Protein AF-A0A536F5M3-F1 (afdb_monomer)

Foldseek 3Di:
DPDPAAEEEQECLLADLNVVLQVVCVVVVHHYHYHYPVDDDDPVVCVVCPPPPPDDDDDPALLVVLVVCLVVLHEAEDEAAPCLQAQPPDPADELPRRHDHDCPDPCNVPNVSRVVSLVSQVCCCVVVVGNYAYEHEFAEDAFRHDLPPPDQLSQLLVCLLVLHAREDEDPQQFKGFYFYSVLQSLLVVLRSVFRDHGYAYDTAQDIDTSVRSSVLSNVLSVHPHHYHYHHHDDRDHRDYGHDRPCSCVGRVGDGDDDPNNRSNNRSVNVNVVVVVD

Secondary structure (DSSP, 8-state):
-PPPPPEEEEETTTSHHHHHHHHHHHHTT-EEEEE---S---GGGGGGGTT-TT-------HHHHHHHHHHHT--EEEEEEGGGGBS-SSSSB-TT---B--TTSTTHHHHHHHHHHHHHHHHHHHHH---EEEEEEPPEE-TT--TTS--HHHHHHHHHHTTPPEEEETTS--EEE-EEHHHHHHHHHHHHHS---S-EEES-S-EEEHHHHHHHHHHHHT--PPEEEEPPPTT--S---B--HHHHHHH-----S-HHHHHHHHHHHHHHHHHT-

Mean predicted aligned error: 6.78 Å

Solvent-accessible surface area (backbone atoms only — not comparable to full-atom values): 15941 Å² total; per-residue (Å²): 130,82,78,80,67,54,74,47,77,36,72,46,20,83,40,47,70,28,36,55,44,51,54,50,42,45,74,74,58,33,50,75,43,73,42,62,78,95,56,98,75,60,73,78,82,53,56,90,44,66,85,41,94,89,48,80,88,76,73,94,42,64,68,58,53,49,52,50,23,61,78,68,74,39,75,43,74,43,87,42,41,51,53,48,30,44,58,52,93,58,84,56,45,48,78,85,60,80,45,45,67,59,83,83,46,98,59,17,73,60,34,50,51,45,46,51,44,51,52,52,52,53,45,44,27,74,77,68,71,45,56,43,36,35,37,27,39,40,55,66,45,45,60,70,58,64,66,87,72,83,50,67,67,42,48,38,49,50,20,19,73,70,54,34,66,28,79,39,55,44,91,18,75,53,45,42,25,62,19,36,45,69,44,50,44,54,51,54,57,45,54,75,74,47,98,61,57,70,67,34,44,43,47,29,76,58,69,43,30,48,47,59,50,47,52,52,47,22,59,76,62,72,34,84,40,50,83,41,73,42,80,62,68,88,89,67,66,69,64,60,37,51,39,48,66,60,28,35,72,76,57,74,41,76,67,79,67,50,65,66,64,40,46,54,55,22,49,54,47,53,51,56,62,63,69,75,107

Radius of gyration: 20.16 Å; Cα contacts (8 Å, |Δi|>4): 449; chains: 1; bounding box: 56×45×54 Å

Nearest PDB structures (foldseek):
  2b69-assembly1_A  TM=9.014E-01  e=7.489E-37  Homo sapiens
  4gll-assembly1_B  TM=8.672E-01  e=2.725E-37  Homo sapiens
  4lk3-assembly1_B  TM=7.723E-01  e=2.707E-30  Homo sapiens
  4lk3-assembly1_D  TM=7.779E-01  e=5.777E-30  Homo sapiens
  4lk3-assembly1_C  TM=7.809E-01  e=1.490E-29  Homo sapiens

pLDDT: mean 85.65, std 15.24, range [37.28, 98.5]

Structure (mmCIF, N/CA/C/O backbone):
data_AF-A0A536F5M3-F1
#
_entry.id   AF-A0A536F5M3-F1
#
loop_
_atom_site.group_PDB
_atom_site.id
_atom_site.type_symbol
_atom_site.label_atom_id
_atom_site.label_alt_id
_atom_site.label_comp_id
_atom_site.label_asym_id
_atom_site.label_entity_id
_atom_site.label_seq_id
_atom_site.pdbx_PDB_ins_code
_atom_site.Cartn_x
_atom_site.Cartn_y
_a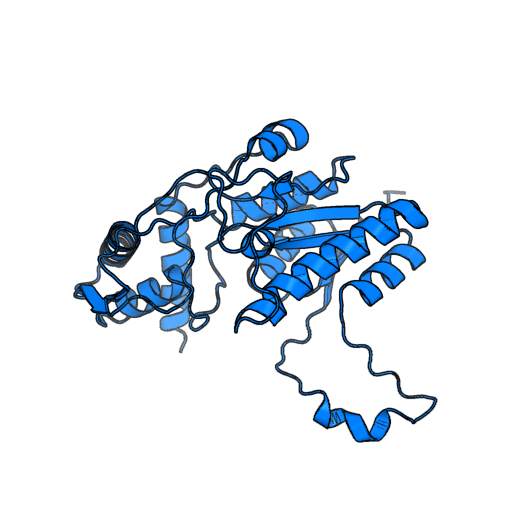tom_site.Cartn_z
_atom_site.occupancy
_atom_site.B_iso_or_equiv
_atom_site.auth_seq_id
_atom_site.auth_comp_id
_atom_site.auth_asym_id
_atom_site.auth_atom_id
_atom_site.pdbx_PDB_model_num
ATOM 1 N N . MET A 1 1 ? 0.783 -24.316 -30.747 1.00 49.03 1 MET A N 1
ATOM 2 C CA . MET A 1 1 ? 0.979 -24.550 -29.298 1.00 49.03 1 MET A CA 1
ATOM 3 C C . MET A 1 1 ? 0.545 -23.277 -28.580 1.00 49.03 1 MET A C 1
ATOM 5 O O . MET A 1 1 ? 0.949 -22.221 -29.058 1.00 49.03 1 MET A O 1
ATOM 9 N N . PRO A 1 2 ? -0.306 -23.318 -27.540 1.00 57.06 2 PRO A N 1
ATOM 10 C CA . PRO A 1 2 ? -0.639 -22.107 -26.792 1.00 57.06 2 PRO A CA 1
ATOM 11 C C . PRO A 1 2 ? 0.634 -21.519 -26.168 1.00 57.06 2 PRO A C 1
ATOM 13 O O . PRO A 1 2 ? 1.537 -22.268 -25.786 1.00 57.06 2 PRO A O 1
ATOM 16 N N . LEU A 1 3 ? 0.721 -20.187 -26.107 1.00 56.53 3 LEU A N 1
ATOM 17 C CA . LEU A 1 3 ? 1.827 -19.508 -25.432 1.00 56.53 3 LEU A CA 1
ATOM 18 C C . LEU A 1 3 ? 1.911 -20.004 -23.978 1.00 56.53 3 LEU A C 1
ATOM 20 O O . LEU A 1 3 ? 0.869 -20.200 -23.346 1.00 56.53 3 LEU A O 1
ATOM 24 N N . PRO A 1 4 ? 3.120 -20.223 -23.435 1.00 64.19 4 PRO A N 1
ATOM 25 C CA . PRO A 1 4 ? 3.258 -20.614 -22.041 1.00 64.19 4 PRO A CA 1
ATOM 26 C C . PRO A 1 4 ? 2.634 -19.540 -21.133 1.00 64.19 4 PRO A C 1
ATOM 28 O O . PRO A 1 4 ? 2.757 -18.347 -21.431 1.00 64.19 4 PRO A O 1
ATOM 31 N N . PRO A 1 5 ? 1.976 -19.935 -20.027 1.00 73.06 5 PRO A N 1
ATOM 32 C CA . PRO A 1 5 ? 1.330 -18.987 -19.128 1.00 73.06 5 PRO A CA 1
ATOM 33 C C . PRO A 1 5 ? 2.356 -17.995 -18.576 1.00 73.06 5 PRO A C 1
ATOM 35 O O . PRO A 1 5 ? 3.495 -18.368 -18.260 1.00 73.06 5 PRO A O 1
ATOM 38 N N . ARG A 1 6 ? 1.947 -16.728 -18.446 1.00 87.94 6 ARG A N 1
ATOM 39 C CA . ARG A 1 6 ? 2.778 -15.679 -17.843 1.00 87.94 6 ARG A CA 1
ATOM 40 C C . ARG A 1 6 ? 3.171 -16.090 -16.425 1.00 87.94 6 ARG A C 1
ATOM 42 O O . ARG A 1 6 ? 2.422 -16.777 -15.730 1.00 87.94 6 ARG A O 1
ATOM 49 N N . ARG A 1 7 ? 4.374 -15.705 -15.998 1.00 89.88 7 ARG A N 1
ATOM 50 C CA . ARG A 1 7 ? 4.939 -16.099 -14.701 1.00 89.88 7 ARG A CA 1
ATOM 51 C C . ARG A 1 7 ? 5.229 -14.862 -13.870 1.00 89.88 7 ARG A C 1
ATOM 53 O O . ARG A 1 7 ? 5.908 -13.962 -14.353 1.00 89.88 7 ARG A O 1
ATOM 60 N N . ALA A 1 8 ? 4.773 -14.857 -12.623 1.00 87.94 8 ALA A N 1
ATOM 61 C CA . ALA A 1 8 ? 5.058 -13.798 -11.662 1.00 87.94 8 ALA A CA 1
ATOM 62 C C . ALA A 1 8 ? 5.781 -14.359 -10.435 1.00 87.94 8 ALA A C 1
ATOM 64 O O . ALA A 1 8 ? 5.484 -15.462 -9.973 1.00 87.94 8 ALA A O 1
ATOM 65 N N . VAL A 1 9 ? 6.714 -13.576 -9.897 1.00 86.44 9 VAL A N 1
ATOM 66 C CA . VAL A 1 9 ? 7.268 -13.772 -8.555 1.00 86.44 9 VAL A CA 1
ATOM 67 C C . VAL A 1 9 ? 6.732 -12.641 -7.689 1.00 86.44 9 VAL A C 1
ATOM 69 O O . VAL A 1 9 ? 6.950 -11.477 -8.017 1.00 86.44 9 VAL A O 1
ATOM 72 N N . VAL A 1 10 ? 6.039 -12.973 -6.603 1.00 77.44 10 VAL A N 1
ATOM 73 C CA . VAL A 1 10 ? 5.507 -11.986 -5.654 1.00 77.44 10 VAL A CA 1
ATOM 74 C C . VAL A 1 10 ? 6.287 -12.108 -4.353 1.00 77.44 10 VAL A C 1
ATOM 76 O O . VAL A 1 10 ? 6.131 -13.083 -3.614 1.00 77.44 10 VAL A O 1
ATOM 79 N N . THR A 1 11 ? 7.152 -11.129 -4.085 1.00 83.25 11 THR A N 1
ATOM 80 C CA . THR A 1 11 ? 7.863 -11.029 -2.807 1.00 83.25 11 THR A CA 1
ATOM 81 C C . THR A 1 11 ? 6.948 -10.415 -1.746 1.00 83.25 11 THR A C 1
ATOM 83 O O . THR A 1 11 ? 6.190 -9.488 -2.032 1.00 83.25 11 THR A O 1
ATOM 86 N N . GLY A 1 12 ? 6.965 -10.952 -0.524 1.00 70.38 12 GLY A N 1
ATOM 87 C CA . GLY A 1 12 ? 5.970 -10.593 0.494 1.00 70.38 12 GLY A CA 1
ATOM 88 C C . GLY A 1 12 ? 4.562 -11.112 0.164 1.00 70.38 12 GLY A C 1
ATOM 89 O O . GLY A 1 12 ? 3.563 -10.535 0.605 1.00 70.38 12 GLY A O 1
ATOM 90 N N . GLY A 1 13 ? 4.467 -12.154 -0.671 1.00 65.56 13 GLY A N 1
ATOM 91 C CA . GLY A 1 13 ? 3.208 -12.675 -1.204 1.00 65.56 13 GLY A CA 1
ATOM 92 C C . GLY A 1 13 ? 2.281 -13.305 -0.159 1.00 65.56 13 GLY A C 1
ATOM 93 O O . GLY A 1 13 ? 1.103 -13.490 -0.450 1.00 65.56 13 GLY A O 1
ATOM 94 N N . ALA A 1 14 ? 2.769 -13.595 1.053 1.00 67.12 14 ALA A N 1
ATOM 95 C CA . ALA A 1 14 ? 1.937 -14.054 2.169 1.00 67.12 14 ALA A CA 1
ATOM 96 C C . ALA A 1 14 ? 1.432 -12.892 3.051 1.00 67.12 14 ALA A C 1
ATOM 98 O O . ALA A 1 14 ? 0.668 -13.103 3.994 1.00 67.12 14 ALA A O 1
ATOM 99 N N . GLY A 1 15 ? 1.850 -11.656 2.760 1.00 68.69 15 GLY A N 1
ATOM 100 C CA . GLY A 1 15 ? 1.361 -10.450 3.418 1.00 68.69 15 GLY A CA 1
ATOM 101 C C . GLY A 1 15 ? -0.039 -10.033 2.960 1.00 68.69 15 GLY A C 1
ATOM 102 O O . GLY A 1 15 ? -0.617 -10.602 2.037 1.00 68.69 15 GLY A O 1
ATOM 103 N N . PHE A 1 16 ? -0.570 -8.976 3.587 1.00 82.25 16 PHE A N 1
ATOM 104 C CA . PHE A 1 16 ? -1.891 -8.419 3.272 1.00 82.25 16 PHE A CA 1
ATOM 105 C C . PHE A 1 16 ? -2.052 -8.158 1.765 1.00 82.25 16 PHE A C 1
ATOM 107 O O . PHE A 1 16 ? -2.773 -8.892 1.103 1.00 82.25 16 PHE A O 1
ATOM 114 N N . LEU A 1 17 ? -1.329 -7.184 1.205 1.00 86.19 17 LEU A N 1
ATOM 115 C CA . LEU A 1 17 ? -1.447 -6.840 -0.219 1.00 86.19 17 LEU A CA 1
ATOM 116 C C . LEU A 1 17 ? -0.952 -7.965 -1.139 1.00 86.19 17 LEU A C 1
ATOM 118 O O . LEU A 1 17 ? -1.568 -8.246 -2.161 1.00 86.19 17 LEU A O 1
ATOM 122 N N . GLY A 1 18 ? 0.146 -8.625 -0.758 1.00 71.00 18 GLY A N 1
ATOM 123 C CA . GLY A 1 18 ? 0.760 -9.687 -1.554 1.00 71.00 18 GLY A CA 1
ATOM 124 C C . GLY A 1 18 ? -0.181 -10.866 -1.801 1.00 71.00 18 GLY A C 1
ATOM 125 O O . GLY A 1 18 ? -0.239 -11.359 -2.922 1.00 71.00 18 GLY A O 1
ATOM 126 N N . SER A 1 19 ? -0.967 -11.268 -0.798 1.00 72.81 19 SER A N 1
A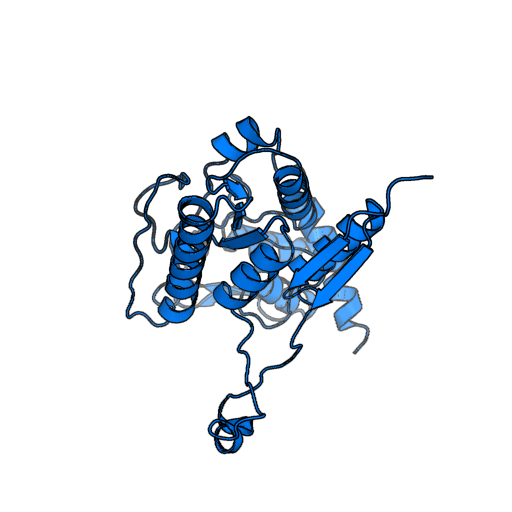TOM 127 C CA . SER A 1 19 ? -1.906 -12.389 -0.935 1.00 72.81 19 SER A CA 1
ATOM 128 C C . SER A 1 19 ? -3.053 -12.079 -1.899 1.00 72.81 19 SER A C 1
ATOM 130 O O . SER A 1 19 ? -3.383 -12.917 -2.734 1.00 72.81 19 SER A O 1
ATOM 132 N N . HIS A 1 20 ? -3.612 -10.864 -1.841 1.00 85.88 20 HIS A N 1
ATOM 133 C CA . HIS A 1 20 ? -4.641 -10.411 -2.785 1.00 85.88 20 HIS A CA 1
ATOM 134 C C . HIS A 1 20 ? -4.089 -10.298 -4.212 1.00 85.88 20 HIS A C 1
ATOM 136 O O . HIS A 1 20 ? -4.751 -10.712 -5.162 1.00 85.88 20 HIS A O 1
ATOM 142 N N . LEU A 1 21 ? -2.847 -9.821 -4.378 1.00 84.25 21 LEU A N 1
ATOM 143 C CA . LEU A 1 21 ? -2.188 -9.801 -5.688 1.00 84.25 21 LEU A CA 1
ATOM 144 C C . LEU A 1 21 ? -1.970 -11.217 -6.240 1.00 84.25 21 LEU A C 1
ATOM 146 O O . LEU A 1 21 ? -2.233 -11.457 -7.415 1.00 84.25 21 LEU A O 1
ATOM 150 N N . CYS A 1 22 ? -1.508 -12.157 -5.410 1.00 67.50 22 CYS A N 1
ATOM 151 C CA . CYS A 1 22 ? -1.335 -13.555 -5.807 1.00 67.50 22 CYS A CA 1
ATOM 152 C C . CYS A 1 22 ? -2.652 -14.165 -6.303 1.00 67.50 22 CYS A C 1
ATOM 154 O O . CYS A 1 22 ? -2.668 -14.771 -7.371 1.00 67.50 22 CYS A O 1
ATOM 156 N N . GLU A 1 23 ? -3.746 -13.983 -5.560 1.00 78.00 23 GLU A N 1
ATOM 157 C CA . GLU A 1 23 ? -5.073 -14.479 -5.946 1.00 78.00 23 GLU A CA 1
ATOM 158 C C . GLU A 1 23 ? -5.546 -13.878 -7.263 1.00 78.00 23 GLU A C 1
ATOM 160 O O . GLU A 1 23 ? -5.981 -14.613 -8.151 1.00 78.00 23 GLU A O 1
ATOM 165 N N . ARG A 1 24 ? -5.394 -12.561 -7.423 1.00 89.50 24 ARG A N 1
ATOM 166 C CA . ARG A 1 24 ? -5.763 -11.884 -8.663 1.00 89.50 24 ARG A CA 1
ATOM 167 C C . ARG A 1 24 ? -4.960 -12.397 -9.861 1.00 89.50 24 ARG A C 1
ATOM 169 O O . ARG A 1 24 ? -5.549 -12.736 -10.879 1.00 89.50 24 ARG A O 1
ATOM 176 N N . LEU A 1 25 ? -3.637 -12.512 -9.742 1.00 80.06 25 LEU A N 1
ATOM 177 C CA . LEU A 1 25 ? -2.791 -13.011 -10.832 1.00 80.06 25 LEU A CA 1
ATOM 178 C C . LEU A 1 25 ? -3.127 -14.465 -11.207 1.00 80.06 25 LEU A C 1
ATOM 180 O O . LEU A 1 25 ? -3.133 -14.808 -12.388 1.00 80.06 25 LEU A O 1
ATOM 184 N N . LEU A 1 26 ? -3.426 -15.317 -10.220 1.00 79.69 26 LEU A N 1
ATOM 185 C CA . LEU A 1 26 ? -3.878 -16.691 -10.465 1.00 79.69 26 LEU A CA 1
ATOM 186 C C . LEU A 1 26 ? -5.227 -16.720 -11.197 1.00 79.69 26 LEU A C 1
ATOM 188 O O . LEU A 1 26 ? -5.378 -17.494 -12.141 1.00 79.69 26 LEU A O 1
ATOM 192 N N . ALA A 1 27 ? -6.179 -15.870 -10.797 1.00 81.38 27 ALA A N 1
ATOM 193 C CA . ALA A 1 27 ? -7.472 -15.732 -11.470 1.00 81.38 27 ALA A CA 1
ATOM 194 C C . ALA A 1 27 ? -7.320 -15.255 -12.926 1.00 81.38 27 ALA A C 1
ATOM 196 O O . ALA A 1 27 ? -8.030 -15.736 -13.807 1.00 81.38 27 ALA A O 1
ATOM 197 N N . ASP A 1 28 ? -6.329 -14.401 -13.190 1.00 86.88 28 ASP A N 1
ATOM 198 C CA . ASP A 1 28 ? -5.965 -13.931 -14.533 1.00 86.88 28 ASP A CA 1
ATOM 199 C C . ASP A 1 28 ? -5.142 -14.975 -15.337 1.00 86.88 28 ASP A C 1
ATOM 201 O O . ASP A 1 28 ? -4.649 -14.687 -16.429 1.00 86.88 28 ASP A O 1
ATOM 205 N N . GLY A 1 29 ? -4.958 -16.197 -14.817 1.00 84.56 29 GLY A N 1
ATOM 206 C CA . GLY A 1 29 ? -4.303 -17.314 -15.511 1.00 84.56 29 GLY A CA 1
ATOM 207 C C . GLY A 1 29 ? -2.770 -17.326 -15.444 1.00 84.56 29 GLY A C 1
ATOM 208 O O . GLY A 1 29 ? -2.121 -18.076 -16.182 1.00 84.56 29 GLY A O 1
ATOM 209 N N . TRP A 1 30 ? -2.160 -16.514 -14.576 1.00 86.38 30 TRP A N 1
ATOM 210 C CA . TRP A 1 30 ? -0.711 -16.512 -14.381 1.00 86.38 30 TRP A CA 1
ATOM 211 C C . TRP A 1 30 ? -0.267 -17.687 -13.513 1.00 86.38 30 TRP A C 1
ATOM 213 O O . TRP A 1 30 ? -0.951 -18.119 -12.588 1.00 86.38 30 TRP A O 1
ATOM 223 N N . ARG A 1 31 ? 0.966 -18.146 -13.727 1.00 84.50 31 ARG A N 1
ATOM 224 C CA . ARG A 1 31 ? 1.672 -18.979 -12.752 1.00 84.50 31 ARG A CA 1
ATOM 225 C C . ARG A 1 31 ? 2.394 -18.083 -11.748 1.00 84.50 31 ARG A C 1
ATOM 227 O O . ARG A 1 31 ? 3.343 -17.387 -12.112 1.00 84.50 31 ARG A O 1
ATOM 234 N N . VAL A 1 32 ? 2.003 -18.153 -10.480 1.00 70.38 32 VAL A N 1
ATOM 235 C CA . VAL A 1 32 ? 2.569 -17.321 -9.408 1.00 70.38 32 VAL A CA 1
ATOM 236 C C . VAL A 1 32 ? 3.528 -18.126 -8.529 1.00 70.38 32 VAL A C 1
ATOM 238 O O . VAL A 1 32 ? 3.228 -19.247 -8.124 1.00 70.38 32 VAL A O 1
ATOM 241 N N . VAL A 1 33 ? 4.692 -17.549 -8.229 1.00 75.38 33 VAL A N 1
ATOM 242 C CA . VAL A 1 33 ? 5.625 -18.022 -7.198 1.00 75.38 33 VAL A CA 1
ATOM 243 C C . VAL A 1 33 ? 5.625 -17.001 -6.062 1.00 75.38 33 VAL A C 1
ATOM 245 O O . VAL A 1 33 ? 6.087 -15.874 -6.235 1.00 75.38 33 VAL A O 1
ATOM 248 N N . CYS A 1 34 ? 5.100 -17.389 -4.902 1.00 69.50 34 CYS A N 1
ATOM 249 C CA . CYS A 1 34 ? 5.156 -16.580 -3.686 1.00 69.50 34 CYS A CA 1
ATOM 250 C C . CYS A 1 34 ? 6.523 -16.759 -3.010 1.00 69.50 34 CYS A C 1
ATOM 252 O O . CYS A 1 34 ? 6.950 -17.890 -2.775 1.00 69.50 34 CYS A O 1
ATOM 254 N N . VAL A 1 35 ? 7.201 -15.653 -2.699 1.00 71.06 35 VAL A N 1
ATOM 255 C CA . VAL A 1 35 ? 8.436 -15.637 -1.903 1.00 71.06 35 VAL A CA 1
ATOM 256 C C . VAL A 1 35 ? 8.182 -14.790 -0.666 1.00 71.06 35 VAL A C 1
ATOM 258 O O . VAL A 1 35 ? 7.950 -13.588 -0.766 1.00 71.06 35 VAL A O 1
ATOM 261 N N . ASP A 1 36 ? 8.226 -15.399 0.510 1.00 62.97 36 ASP A N 1
ATOM 262 C CA . ASP A 1 36 ? 8.009 -14.709 1.776 1.00 62.97 36 ASP A CA 1
ATOM 263 C C . ASP A 1 36 ? 8.919 -15.325 2.836 1.00 62.97 36 ASP A C 1
ATOM 265 O O . ASP A 1 36 ? 9.129 -16.538 2.848 1.00 62.97 36 ASP A O 1
ATOM 269 N N . ASN A 1 37 ? 9.498 -14.490 3.694 1.00 64.81 37 ASN A N 1
ATOM 270 C CA . ASN A 1 37 ? 10.351 -14.974 4.772 1.00 64.81 37 ASN A CA 1
ATOM 271 C C . ASN A 1 37 ? 9.544 -15.375 6.012 1.00 64.81 37 ASN A C 1
ATOM 273 O O . ASN A 1 37 ? 10.129 -15.979 6.902 1.00 64.81 37 ASN A O 1
ATOM 277 N N . LEU A 1 38 ? 8.245 -15.044 6.078 1.00 52.59 38 LEU A N 1
ATOM 278 C CA . LEU A 1 38 ? 7.267 -15.383 7.125 1.00 52.59 38 LEU A CA 1
ATOM 279 C C . LEU A 1 38 ? 7.661 -14.997 8.572 1.00 52.59 38 LEU A C 1
ATOM 281 O O . LEU A 1 38 ? 6.914 -15.276 9.509 1.00 52.59 38 LEU A O 1
ATOM 285 N N . VAL A 1 39 ? 8.830 -14.377 8.770 1.00 54.28 39 VAL A N 1
ATOM 286 C CA . VAL A 1 39 ? 9.619 -14.399 10.015 1.00 54.28 39 VAL A CA 1
ATOM 287 C C . VAL A 1 39 ? 10.577 -13.190 9.966 1.00 54.28 39 VAL A C 1
ATOM 289 O O . VAL A 1 39 ? 11.400 -13.080 9.066 1.00 54.28 39 VAL A O 1
ATOM 292 N N . THR A 1 40 ? 10.492 -12.134 10.776 1.00 47.00 40 THR A N 1
ATOM 293 C CA . THR A 1 40 ? 11.096 -12.017 12.126 1.00 47.00 40 THR A CA 1
ATOM 294 C C . THR A 1 40 ? 12.480 -12.671 12.345 1.00 47.00 40 THR A C 1
ATOM 296 O O . THR A 1 40 ? 12.849 -12.967 13.478 1.00 47.00 40 THR A O 1
ATOM 299 N N . GLY A 1 41 ? 13.286 -12.890 11.297 1.00 41.22 41 GLY A N 1
ATOM 300 C CA . GLY A 1 41 ? 14.653 -13.420 11.417 1.00 41.22 41 GLY A CA 1
ATOM 301 C C . GLY A 1 41 ? 15.684 -12.349 11.804 1.00 41.22 41 GLY A C 1
ATOM 302 O O . GLY A 1 41 ? 15.609 -11.216 11.336 1.00 41.22 41 GLY A O 1
ATOM 303 N N . ALA A 1 42 ? 16.675 -12.701 12.633 1.00 45.22 42 ALA A N 1
ATOM 304 C CA . ALA A 1 42 ? 17.738 -11.790 13.070 1.00 45.22 42 ALA A CA 1
ATOM 305 C C . ALA A 1 42 ? 19.097 -12.168 12.457 1.00 45.22 42 ALA A C 1
ATOM 307 O O . ALA A 1 42 ? 19.545 -13.307 12.594 1.00 45.22 42 ALA A O 1
ATOM 308 N N . ALA A 1 43 ? 19.793 -11.196 11.852 1.00 44.72 43 ALA A N 1
ATOM 309 C CA . ALA A 1 43 ? 21.096 -11.389 11.197 1.00 44.72 43 ALA A CA 1
ATOM 310 C C . ALA A 1 43 ? 22.165 -12.034 12.107 1.00 44.72 43 ALA A C 1
ATOM 312 O O . ALA A 1 43 ? 23.035 -12.756 11.624 1.00 44.72 43 ALA A O 1
ATOM 313 N N . LYS A 1 44 ? 22.057 -11.848 13.432 1.00 45.78 44 LYS A N 1
ATOM 314 C CA . LYS A 1 44 ? 22.937 -12.470 14.437 1.00 45.78 44 LYS A CA 1
ATOM 315 C C . LYS A 1 44 ? 22.971 -14.002 14.362 1.00 45.78 44 LYS A C 1
ATOM 317 O O . LYS A 1 44 ? 24.000 -14.596 14.660 1.00 45.78 44 LYS A O 1
ATOM 322 N N . ASN A 1 45 ? 21.883 -14.633 13.916 1.00 41.28 45 ASN A N 1
ATOM 323 C CA . ASN A 1 45 ? 21.760 -16.092 13.883 1.00 41.28 45 ASN A CA 1
ATOM 324 C C . ASN A 1 45 ? 22.669 -16.741 12.826 1.00 41.28 45 ASN A C 1
ATOM 326 O O . ASN A 1 45 ? 22.964 -17.926 12.927 1.00 41.28 45 ASN A O 1
ATOM 330 N N . VAL A 1 46 ? 23.137 -15.972 11.837 1.00 43.41 46 VAL A N 1
ATOM 331 C CA . VAL A 1 46 ? 24.002 -16.458 10.748 1.00 43.41 46 VAL A CA 1
ATOM 332 C C . VAL A 1 46 ? 25.315 -15.679 10.621 1.00 43.41 46 VAL A C 1
ATOM 334 O O . VAL A 1 46 ? 26.089 -15.909 9.697 1.00 43.41 46 VAL A O 1
ATOM 337 N N . ALA A 1 47 ? 25.599 -14.767 11.557 1.00 54.00 47 ALA A N 1
ATOM 338 C CA . ALA A 1 47 ? 26.789 -13.914 11.518 1.00 54.00 47 ALA A CA 1
ATOM 339 C C . ALA A 1 47 ? 28.105 -14.718 11.525 1.00 54.00 47 ALA A C 1
ATOM 341 O O . ALA A 1 47 ? 29.061 -14.329 10.863 1.00 54.00 47 ALA A O 1
ATOM 342 N N . HIS A 1 48 ? 28.126 -15.867 12.207 1.00 61.84 48 HIS A N 1
ATOM 343 C CA . HIS A 1 48 ? 29.278 -16.772 12.299 1.00 61.84 48 HIS A CA 1
ATOM 344 C C . HIS A 1 48 ? 29.621 -17.492 10.982 1.00 61.84 48 HIS A C 1
ATOM 346 O O . HIS A 1 48 ? 30.685 -18.091 10.877 1.00 61.84 48 HIS A O 1
ATOM 352 N N . LEU A 1 49 ? 28.734 -17.442 9.983 1.00 43.69 49 LEU A N 1
ATOM 353 C CA . LEU A 1 49 ? 28.922 -18.100 8.689 1.00 43.69 49 LEU A CA 1
ATOM 354 C C . LEU A 1 49 ? 29.384 -17.127 7.594 1.00 43.69 49 LEU A C 1
ATOM 356 O O . LEU A 1 49 ? 29.722 -17.572 6.502 1.00 43.69 49 LEU A O 1
ATOM 360 N N . ARG A 1 50 ? 29.425 -15.812 7.873 1.00 48.97 50 ARG A N 1
ATOM 361 C CA . ARG A 1 50 ? 29.640 -14.740 6.879 1.00 48.97 50 ARG A CA 1
ATOM 362 C C . ARG A 1 50 ? 30.906 -14.909 6.035 1.00 48.97 50 ARG A C 1
ATOM 364 O O . ARG A 1 50 ? 30.891 -14.554 4.864 1.00 48.97 50 ARG A O 1
ATOM 371 N N . ASP A 1 51 ? 31.972 -15.447 6.619 1.00 60.50 51 ASP A N 1
ATOM 372 C CA . ASP A 1 51 ? 33.277 -15.551 5.958 1.00 60.50 51 ASP A CA 1
ATOM 373 C C . ASP A 1 51 ? 33.501 -16.935 5.302 1.00 60.50 51 ASP A C 1
ATOM 375 O O . ASP A 1 51 ? 34.559 -17.210 4.728 1.00 60.50 51 ASP A O 1
ATOM 379 N N . HIS A 1 52 ? 32.504 -17.828 5.356 1.00 52.75 52 HIS A N 1
ATOM 380 C CA . HIS A 1 52 ? 32.573 -19.149 4.739 1.00 52.75 52 HIS A CA 1
ATOM 381 C C . HIS A 1 52 ? 32.303 -19.049 3.229 1.00 52.75 52 HIS A C 1
ATOM 383 O O . HIS A 1 52 ? 31.224 -18.653 2.805 1.00 52.75 52 HIS A O 1
ATOM 389 N N . LYS A 1 53 ? 33.262 -19.468 2.391 1.00 52.56 53 LYS A N 1
ATOM 390 C CA . LYS A 1 53 ? 33.238 -19.264 0.922 1.00 52.56 53 LYS A CA 1
ATOM 391 C C . LYS A 1 53 ? 32.032 -19.872 0.188 1.00 52.56 53 LYS A C 1
ATOM 393 O O . LYS A 1 53 ? 31.729 -19.452 -0.922 1.00 52.56 53 LYS A O 1
ATOM 398 N N . SER A 1 54 ? 31.364 -20.852 0.798 1.00 43.84 54 SER A N 1
ATOM 399 C CA . SER A 1 54 ? 30.147 -21.495 0.270 1.00 43.84 54 SER A CA 1
ATOM 400 C C . SER A 1 54 ? 28.857 -21.036 0.959 1.00 43.84 54 SER A C 1
ATOM 402 O O . SER A 1 54 ? 27.807 -21.641 0.756 1.00 43.84 54 SER A O 1
ATOM 404 N N . PHE A 1 55 ? 28.936 -20.028 1.826 1.00 37.28 55 PHE A N 1
ATOM 405 C CA . PHE A 1 55 ? 27.795 -19.465 2.531 1.00 37.28 55 PHE A CA 1
ATOM 406 C C . PHE A 1 55 ? 27.515 -18.058 2.001 1.00 37.28 55 PHE A C 1
ATOM 408 O O . PHE A 1 55 ? 28.343 -17.162 2.123 1.00 37.28 55 PHE A O 1
ATOM 415 N N . GLU A 1 56 ? 26.325 -17.855 1.441 1.00 42.50 56 GLU A N 1
ATOM 416 C CA . GLU A 1 56 ? 25.852 -16.539 1.021 1.00 42.50 56 GLU A CA 1
ATOM 417 C C . GLU A 1 56 ? 24.548 -16.229 1.761 1.00 42.50 56 GLU A C 1
ATOM 419 O O . GLU A 1 56 ? 23.512 -16.858 1.541 1.00 42.50 56 GLU A O 1
ATOM 424 N N . SER A 1 57 ? 24.597 -15.261 2.676 1.00 37.59 57 SER A N 1
ATOM 425 C CA . SER A 1 57 ? 23.398 -14.728 3.323 1.00 37.59 57 SER A CA 1
ATOM 426 C C . SER A 1 57 ? 22.856 -13.586 2.475 1.00 37.59 57 SER A C 1
ATOM 428 O O . SER A 1 57 ? 23.257 -12.429 2.614 1.00 37.59 57 SER A O 1
ATOM 430 N N . ILE A 1 58 ? 21.956 -13.920 1.555 1.00 43.47 58 ILE A N 1
ATOM 431 C CA . ILE A 1 58 ? 21.284 -12.935 0.712 1.00 43.47 58 ILE A CA 1
ATOM 432 C C . ILE A 1 58 ? 20.141 -12.328 1.522 1.00 43.47 58 ILE A C 1
ATOM 434 O O . ILE A 1 58 ? 19.081 -12.929 1.692 1.00 43.47 58 ILE A O 1
ATOM 438 N N . GLN A 1 59 ? 20.323 -11.100 2.002 1.00 43.69 59 GLN A N 1
ATOM 439 C CA . GLN A 1 59 ? 19.189 -10.314 2.478 1.00 43.69 59 GLN A CA 1
ATOM 440 C C . GLN A 1 59 ? 18.304 -9.978 1.269 1.00 43.69 59 GLN A C 1
ATOM 442 O O . GLN A 1 59 ? 18.753 -9.350 0.310 1.00 43.69 59 GLN A O 1
ATOM 447 N N . HIS A 1 60 ? 17.053 -10.443 1.267 1.00 56.22 60 HIS A N 1
ATOM 448 C CA . HIS A 1 60 ? 16.087 -10.187 0.196 1.00 56.22 60 HIS A CA 1
ATOM 449 C C . HIS A 1 60 ? 15.705 -8.696 0.153 1.00 56.22 60 HIS A C 1
ATOM 451 O O . HIS A 1 60 ? 14.698 -8.280 0.716 1.00 56.22 60 HIS A O 1
ATOM 457 N N . GLY A 1 61 ? 16.538 -7.879 -0.490 1.00 75.31 61 GLY A N 1
ATOM 458 C CA . GLY A 1 61 ? 16.306 -6.456 -0.719 1.00 75.31 61 GLY A CA 1
ATOM 459 C C . GLY A 1 61 ? 16.038 -6.138 -2.189 1.00 75.31 61 GLY A C 1
ATOM 460 O O . GLY A 1 61 ? 16.270 -6.960 -3.080 1.00 75.31 61 GLY A O 1
ATOM 461 N N . THR A 1 62 ? 15.592 -4.910 -2.453 1.00 79.94 62 THR A N 1
ATOM 462 C CA . THR A 1 62 ? 15.285 -4.400 -3.800 1.00 79.94 62 THR A CA 1
ATOM 463 C C . THR A 1 62 ? 16.432 -4.628 -4.790 1.00 79.94 62 THR A C 1
ATOM 465 O O . THR A 1 62 ? 16.187 -5.054 -5.912 1.00 79.94 62 THR A O 1
ATOM 468 N N . HIS A 1 63 ? 17.689 -4.423 -4.373 1.00 79.25 63 HIS A N 1
ATOM 469 C CA . HIS A 1 63 ? 18.861 -4.594 -5.240 1.00 79.25 63 HIS A CA 1
ATOM 470 C C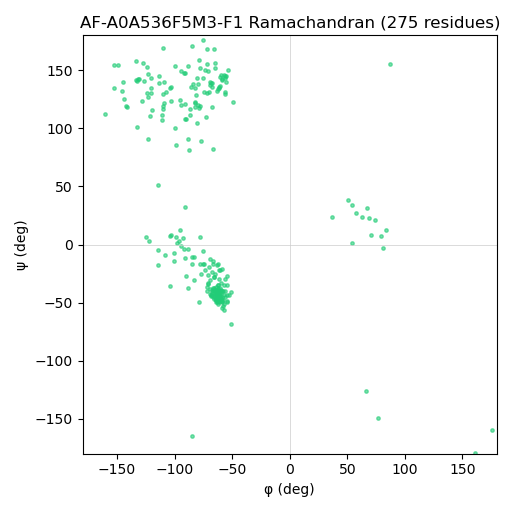 . HIS A 1 63 ? 19.003 -6.025 -5.787 1.00 79.25 63 HIS A C 1
ATOM 472 O O . HIS A 1 63 ? 19.216 -6.215 -6.982 1.00 79.25 63 HIS A O 1
ATOM 478 N N . ASN A 1 64 ? 18.806 -7.037 -4.939 1.00 84.00 64 ASN A N 1
ATOM 479 C CA . ASN A 1 64 ? 18.930 -8.440 -5.339 1.00 84.00 64 ASN A CA 1
ATOM 480 C C . ASN A 1 64 ? 17.801 -8.853 -6.288 1.00 84.00 64 ASN A C 1
ATOM 482 O O . ASN A 1 64 ? 18.027 -9.577 -7.257 1.00 84.00 64 ASN A O 1
ATOM 486 N N . MET A 1 65 ? 16.586 -8.352 -6.050 1.00 89.94 65 MET A N 1
ATOM 487 C CA . MET A 1 65 ? 15.451 -8.618 -6.936 1.00 89.94 65 MET A CA 1
ATOM 488 C C . MET A 1 65 ? 15.584 -7.899 -8.281 1.00 89.94 65 MET A C 1
ATOM 490 O O . MET A 1 65 ? 15.223 -8.476 -9.304 1.00 89.94 65 MET A O 1
ATOM 494 N N . LEU A 1 66 ? 16.174 -6.700 -8.309 1.00 87.50 66 LEU A N 1
ATOM 495 C CA . LEU A 1 66 ? 16.547 -6.019 -9.552 1.00 87.50 66 LEU A CA 1
ATOM 496 C C . LEU A 1 66 ? 17.597 -6.821 -10.334 1.00 87.50 66 LEU A C 1
ATOM 498 O O . LEU A 1 66 ? 17.433 -7.024 -11.537 1.00 87.50 66 LEU A O 1
ATOM 502 N N . GLY A 1 67 ? 18.624 -7.353 -9.661 1.00 86.44 67 GLY A N 1
ATOM 503 C CA . GLY A 1 67 ? 19.620 -8.238 -10.276 1.00 86.44 67 GLY A CA 1
ATOM 504 C C . GLY A 1 67 ? 19.001 -9.504 -10.880 1.00 86.44 67 GLY A C 1
ATOM 505 O O . GLY A 1 67 ? 19.285 -9.854 -12.029 1.00 86.44 67 GLY A O 1
ATOM 506 N N . LEU A 1 68 ? 18.088 -10.152 -10.149 1.00 89.44 68 LEU A N 1
ATOM 507 C CA . LEU A 1 68 ? 17.348 -11.315 -10.642 1.00 89.44 68 LEU A CA 1
ATOM 508 C C . LEU A 1 68 ? 16.453 -10.960 -11.836 1.00 89.44 68 LEU A C 1
ATOM 510 O O . LEU A 1 68 ? 16.480 -11.660 -12.852 1.00 89.44 68 LEU A O 1
ATOM 514 N N . ALA A 1 69 ? 15.681 -9.876 -11.737 1.00 92.69 69 ALA A N 1
ATOM 515 C CA . ALA A 1 69 ? 14.809 -9.419 -12.811 1.00 92.69 69 ALA A CA 1
ATOM 516 C C . ALA A 1 69 ? 15.617 -9.097 -14.074 1.00 92.69 69 ALA A C 1
ATOM 518 O O . ALA A 1 69 ? 15.244 -9.540 -15.160 1.00 92.69 69 ALA A O 1
ATOM 519 N N . ARG A 1 70 ? 16.783 -8.453 -13.937 1.00 90.50 70 ARG A N 1
ATOM 520 C CA . ARG A 1 70 ? 17.724 -8.226 -15.043 1.00 90.50 70 ARG A CA 1
ATOM 521 C C . ARG A 1 70 ? 18.169 -9.539 -15.682 1.00 90.50 70 ARG A C 1
ATOM 523 O O . ARG A 1 70 ? 18.044 -9.705 -16.893 1.00 90.50 70 ARG A O 1
ATOM 530 N N . ALA A 1 71 ? 18.657 -10.483 -14.876 1.00 91.38 71 ALA A N 1
ATOM 531 C CA . ALA A 1 71 ? 19.156 -11.773 -15.357 1.00 91.38 71 ALA A CA 1
ATOM 532 C C . ALA A 1 71 ? 18.074 -12.596 -16.076 1.00 91.38 71 ALA A C 1
ATOM 534 O O . ALA A 1 71 ? 18.377 -13.379 -16.977 1.00 91.38 71 ALA A O 1
ATOM 535 N N . LYS A 1 72 ? 16.806 -12.418 -15.691 1.00 93.81 72 LYS A N 1
ATOM 536 C CA . LYS A 1 72 ? 15.651 -13.095 -16.295 1.00 93.81 72 LYS A CA 1
ATOM 537 C C . LYS A 1 72 ? 14.916 -12.260 -17.341 1.00 93.81 72 LYS A C 1
ATOM 539 O O . LYS A 1 72 ? 13.939 -12.758 -17.891 1.00 93.81 72 LYS A O 1
ATOM 544 N N . LYS A 1 73 ? 15.378 -11.036 -17.631 1.00 94.62 73 LYS A N 1
ATOM 545 C CA . LYS A 1 73 ? 14.692 -10.064 -18.502 1.00 94.62 73 LYS A CA 1
ATOM 546 C C . LYS A 1 73 ? 13.217 -9.874 -18.110 1.00 94.62 73 LYS A C 1
ATOM 548 O O . LYS A 1 73 ? 12.342 -9.792 -18.965 1.00 94.62 73 LYS A O 1
ATOM 553 N N . ALA A 1 74 ? 12.946 -9.872 -16.809 1.00 94.62 74 ALA A N 1
ATOM 554 C CA . ALA A 1 74 ? 11.609 -9.724 -16.257 1.00 94.62 74 ALA A CA 1
ATOM 555 C C . ALA A 1 74 ? 11.291 -8.249 -15.986 1.00 94.62 74 ALA A C 1
ATOM 557 O O . ALA A 1 74 ? 12.173 -7.479 -15.598 1.00 94.62 74 ALA A O 1
ATOM 558 N N . LEU A 1 75 ? 10.015 -7.886 -16.129 1.00 96.06 75 LEU A N 1
ATOM 559 C CA . LEU A 1 75 ? 9.495 -6.626 -15.607 1.00 96.06 75 LEU A CA 1
ATOM 560 C C . LEU A 1 75 ? 9.621 -6.630 -14.080 1.00 96.06 75 LEU A C 1
ATOM 562 O O . LEU A 1 75 ? 9.235 -7.599 -13.424 1.00 96.06 75 LEU A O 1
ATOM 566 N N . PHE A 1 76 ? 10.147 -5.543 -13.516 1.00 96.31 76 PHE A N 1
ATOM 567 C CA . PHE A 1 76 ? 10.243 -5.363 -12.068 1.00 96.31 76 PHE A CA 1
ATOM 568 C C . PHE A 1 76 ? 9.285 -4.271 -11.586 1.00 96.31 76 PHE A C 1
ATOM 570 O O . PHE A 1 76 ? 9.445 -3.107 -11.948 1.00 96.31 76 PHE A O 1
ATOM 577 N N . LEU A 1 77 ? 8.304 -4.633 -10.756 1.00 97.44 77 LEU A N 1
ATOM 578 C CA . LEU A 1 77 ? 7.405 -3.679 -10.106 1.00 97.44 77 LEU A CA 1
ATOM 579 C C . LEU A 1 77 ? 7.808 -3.488 -8.642 1.00 97.44 77 LEU A C 1
ATOM 581 O O . LEU A 1 77 ? 7.835 -4.443 -7.866 1.00 97.44 77 LEU A O 1
ATOM 585 N N . LEU A 1 78 ? 8.076 -2.242 -8.257 1.00 96.69 78 LEU A N 1
ATOM 586 C CA . LEU A 1 78 ? 8.321 -1.848 -6.876 1.00 96.69 78 LEU A CA 1
ATOM 587 C C . LEU A 1 78 ? 7.029 -1.354 -6.215 1.00 96.69 78 LEU A C 1
ATOM 589 O O . LEU A 1 78 ? 6.466 -0.331 -6.608 1.00 96.69 78 LEU A O 1
ATOM 593 N N . ALA A 1 79 ? 6.629 -2.032 -5.139 1.00 95.69 79 ALA A N 1
ATOM 594 C CA . ALA A 1 79 ? 5.649 -1.530 -4.183 1.00 95.69 79 ALA A CA 1
ATOM 595 C C . ALA A 1 79 ? 6.301 -0.495 -3.243 1.00 95.69 79 ALA A C 1
ATOM 597 O O . ALA A 1 79 ? 6.853 -0.841 -2.187 1.00 95.69 79 ALA A O 1
ATOM 598 N N . SER A 1 80 ? 6.276 0.773 -3.655 1.00 96.62 80 SER A N 1
ATOM 599 C CA . SER A 1 80 ? 6.639 1.926 -2.826 1.00 96.62 80 SER A CA 1
ATOM 600 C C . SER A 1 80 ? 5.438 2.381 -1.979 1.00 96.62 80 SER A C 1
ATOM 602 O O . SER A 1 80 ? 4.479 1.634 -1.781 1.00 96.62 80 SER A O 1
ATOM 604 N N . THR A 1 81 ? 5.493 3.578 -1.405 1.00 95.69 81 THR A N 1
ATOM 605 C CA . THR A 1 81 ? 4.572 4.037 -0.357 1.00 95.69 81 THR A CA 1
ATOM 606 C C . THR A 1 81 ? 4.424 5.554 -0.379 1.00 95.69 81 THR A C 1
ATOM 608 O O . THR A 1 81 ? 5.350 6.250 -0.783 1.00 95.69 81 THR A O 1
ATOM 611 N N . SER A 1 82 ? 3.301 6.086 0.103 1.00 94.88 82 SER A N 1
ATOM 612 C CA . SER A 1 82 ? 3.138 7.525 0.345 1.00 94.88 82 SER A CA 1
ATOM 613 C C . SER A 1 82 ? 4.112 8.080 1.393 1.00 94.88 82 SER A C 1
ATOM 615 O O . SER A 1 82 ? 4.316 9.287 1.448 1.00 94.88 82 SER A O 1
ATOM 617 N N . GLU A 1 83 ? 4.736 7.227 2.213 1.00 91.69 83 GLU A N 1
ATOM 618 C CA . GLU A 1 83 ? 5.756 7.645 3.190 1.00 91.69 83 GLU A CA 1
ATOM 619 C C . GLU A 1 83 ? 6.987 8.291 2.540 1.00 91.69 83 GLU A C 1
ATOM 621 O O . GLU A 1 83 ? 7.661 9.094 3.174 1.00 91.69 83 GLU A O 1
ATOM 626 N N . VAL A 1 84 ? 7.249 8.039 1.250 1.00 95.12 84 VAL A N 1
ATOM 627 C CA . VAL A 1 84 ? 8.344 8.719 0.530 1.00 95.12 84 VAL A CA 1
ATOM 628 C C . VAL A 1 84 ? 8.140 10.235 0.430 1.00 95.12 84 VAL A C 1
ATOM 630 O O . VAL A 1 84 ? 9.105 10.957 0.172 1.00 95.12 84 VAL A O 1
ATOM 633 N N . TYR A 1 85 ? 6.904 10.705 0.644 1.00 95.50 85 TYR A N 1
ATOM 634 C CA . TYR A 1 85 ? 6.553 12.120 0.734 1.00 95.50 85 TYR A CA 1
ATOM 635 C C . TYR A 1 85 ? 6.761 12.714 2.140 1.00 95.50 85 TYR A C 1
ATOM 637 O O . TYR A 1 85 ? 6.817 13.937 2.259 1.00 95.50 85 TYR A O 1
ATOM 645 N N . GLY A 1 86 ? 6.898 11.882 3.180 1.00 91.12 86 GLY A N 1
ATOM 646 C CA . GLY A 1 86 ? 7.146 12.294 4.565 1.00 91.12 86 GLY A CA 1
ATOM 647 C C . GLY A 1 86 ? 5.997 13.064 5.215 1.00 91.12 86 GLY A C 1
ATOM 648 O O . GLY A 1 86 ? 4.863 12.565 5.252 1.00 91.12 86 GLY A O 1
ATOM 649 N N . ASP A 1 87 ? 6.320 14.253 5.736 1.00 89.56 87 ASP A N 1
ATOM 650 C CA . ASP A 1 87 ? 5.379 15.270 6.223 1.00 89.56 87 ASP A CA 1
ATOM 651 C C . ASP A 1 87 ? 5.183 16.350 5.141 1.00 89.56 87 ASP A C 1
ATOM 653 O O . ASP A 1 87 ? 5.932 17.334 5.084 1.00 89.56 87 ASP A O 1
ATOM 657 N N . PRO A 1 88 ? 4.259 16.127 4.188 1.00 89.69 88 PRO A N 1
ATOM 658 C CA . PRO A 1 88 ? 4.197 16.900 2.960 1.00 89.69 88 PRO A CA 1
ATOM 659 C C . PRO A 1 88 ? 3.778 18.351 3.206 1.00 89.69 88 PRO A C 1
ATOM 661 O O . PRO A 1 88 ? 2.822 18.639 3.917 1.00 89.69 88 PRO A O 1
ATOM 664 N N . GLN A 1 89 ? 4.435 19.267 2.498 1.00 91.56 89 GLN A N 1
ATOM 665 C CA . GLN A 1 89 ? 4.102 20.699 2.488 1.00 91.56 89 GLN A CA 1
ATOM 666 C C . GLN A 1 89 ? 3.143 21.082 1.345 1.00 91.56 89 GLN A C 1
ATOM 668 O O . GLN A 1 89 ? 2.867 22.257 1.119 1.00 91.56 89 GLN A O 1
ATOM 673 N N . VAL A 1 90 ? 2.654 20.087 0.596 1.00 93.06 90 VAL A N 1
ATOM 674 C CA . VAL A 1 90 ? 1.741 20.245 -0.544 1.00 93.06 90 VAL A CA 1
ATOM 675 C C . VAL A 1 90 ? 0.566 19.278 -0.406 1.00 93.06 90 VAL A C 1
ATOM 677 O O . VAL A 1 90 ? 0.746 18.141 0.037 1.00 93.06 90 VAL A O 1
ATOM 680 N N . ASN A 1 91 ? -0.637 19.710 -0.791 1.00 90.69 91 ASN A N 1
ATOM 681 C CA . ASN A 1 91 ? -1.842 18.883 -0.753 1.00 90.69 91 ASN A CA 1
ATOM 682 C C . ASN A 1 91 ? -2.770 19.197 -1.948 1.00 90.69 91 ASN A C 1
ATOM 684 O O . ASN A 1 91 ? -3.142 20.361 -2.107 1.00 90.69 91 ASN A O 1
ATOM 688 N N . PRO A 1 92 ? -3.181 18.207 -2.770 1.00 94.38 92 PRO A N 1
ATOM 689 C CA . PRO A 1 92 ? -2.776 16.793 -2.737 1.00 94.38 92 PRO A CA 1
ATOM 690 C C . PRO A 1 92 ? -1.287 16.594 -3.074 1.00 94.38 92 PRO A C 1
ATOM 692 O O . PRO A 1 92 ? -0.619 17.526 -3.516 1.00 94.38 92 PRO A O 1
ATOM 695 N N . GLN A 1 93 ? -0.752 15.390 -2.847 1.00 96.00 93 GLN A N 1
ATOM 696 C CA . GLN A 1 93 ? 0.643 15.055 -3.159 1.00 96.00 93 GLN A CA 1
ATOM 697 C C . GLN A 1 93 ? 0.766 14.491 -4.590 1.00 96.00 93 GLN A C 1
ATOM 699 O O . GLN A 1 93 ? 0.362 13.343 -4.815 1.00 96.00 93 GLN A O 1
ATOM 704 N N . PRO A 1 94 ? 1.331 15.242 -5.560 1.00 97.44 94 PRO A N 1
ATOM 705 C CA . PRO A 1 94 ? 1.629 14.728 -6.896 1.00 97.44 94 PRO A CA 1
ATOM 706 C C . PRO A 1 94 ? 2.914 13.894 -6.903 1.00 97.44 94 PRO A C 1
ATOM 708 O O . PRO A 1 94 ? 3.792 14.082 -6.061 1.00 97.44 94 PRO A O 1
ATOM 711 N N . GLU A 1 95 ? 3.093 13.015 -7.895 1.00 98.25 95 GLU A N 1
ATOM 712 C CA . GLU A 1 95 ? 4.305 12.180 -7.963 1.00 98.25 95 GLU A CA 1
ATOM 713 C C . GLU A 1 95 ? 5.593 12.969 -8.223 1.00 98.25 95 GLU A C 1
ATOM 715 O O . GLU A 1 95 ? 6.689 12.459 -7.981 1.00 98.25 95 GLU A O 1
ATOM 720 N N . THR A 1 96 ? 5.470 14.212 -8.693 1.00 97.56 96 THR A N 1
ATOM 721 C CA . THR A 1 96 ? 6.589 15.144 -8.880 1.00 97.56 96 THR A CA 1
ATOM 722 C C . THR A 1 96 ? 7.111 15.725 -7.567 1.00 97.56 96 THR A C 1
ATOM 724 O O . THR A 1 96 ? 8.226 16.242 -7.551 1.00 97.56 96 THR A O 1
ATOM 727 N N . TYR A 1 97 ? 6.350 15.642 -6.470 1.00 97.75 97 TYR A N 1
ATOM 728 C CA . TYR A 1 97 ? 6.792 16.142 -5.173 1.00 97.75 97 TYR A CA 1
ATOM 729 C C . TYR A 1 97 ? 7.913 15.267 -4.600 1.00 97.75 97 TYR A C 1
ATOM 731 O O . TYR A 1 97 ? 7.806 14.041 -4.554 1.00 97.75 97 TYR A O 1
ATOM 739 N N . TRP A 1 98 ? 8.996 15.902 -4.150 1.00 97.00 98 TRP A N 1
ATOM 740 C CA . TRP A 1 98 ? 10.200 15.205 -3.680 1.00 97.00 98 TRP A CA 1
ATOM 741 C C . TRP A 1 98 ? 10.079 14.632 -2.267 1.00 97.00 98 TRP A C 1
ATOM 743 O O . TRP A 1 98 ? 10.875 13.767 -1.899 1.00 97.00 98 TRP A O 1
ATOM 753 N N . GLY A 1 99 ? 9.091 15.087 -1.498 1.00 95.06 99 GLY A N 1
ATOM 754 C CA . GLY A 1 99 ? 8.914 14.722 -0.100 1.00 95.06 99 GLY A CA 1
ATOM 755 C C . GLY A 1 99 ? 9.689 15.611 0.869 1.00 95.06 99 GLY A C 1
ATOM 756 O O . GLY A 1 99 ? 10.704 16.210 0.517 1.00 95.06 99 GLY A O 1
ATOM 757 N N . ASN A 1 100 ? 9.193 15.667 2.100 1.00 94.25 100 ASN A N 1
ATOM 758 C CA . ASN A 1 100 ? 9.825 16.319 3.240 1.00 94.25 100 ASN A CA 1
ATOM 759 C C . ASN A 1 100 ? 9.984 15.268 4.345 1.00 94.25 100 ASN A C 1
ATOM 761 O O . ASN A 1 100 ? 9.056 15.001 5.106 1.00 94.25 100 ASN A O 1
ATOM 765 N N . VAL A 1 101 ? 11.132 14.592 4.347 1.00 91.81 101 VAL A N 1
ATOM 766 C CA . VAL A 1 101 ? 11.403 13.403 5.167 1.00 91.81 101 VAL A CA 1
ATOM 767 C C . VAL A 1 101 ? 12.591 13.692 6.077 1.00 91.81 101 VAL A C 1
ATOM 769 O O . VAL A 1 101 ? 13.598 14.232 5.623 1.00 91.81 101 VAL A O 1
ATOM 772 N N . ASN A 1 102 ? 12.481 13.327 7.355 1.00 91.31 102 ASN A N 1
ATOM 773 C CA . ASN A 1 102 ? 13.589 13.397 8.303 1.00 91.31 102 ASN A CA 1
ATOM 774 C C . ASN A 1 102 ? 14.418 12.098 8.232 1.00 91.31 102 ASN A C 1
ATOM 776 O O . ASN A 1 102 ? 13.933 11.060 8.690 1.00 91.31 102 ASN A O 1
ATOM 780 N N . PRO A 1 103 ? 15.671 12.131 7.739 1.00 89.75 103 PRO A N 1
ATOM 781 C CA . PRO A 1 103 ? 16.486 10.928 7.565 1.00 89.75 103 PRO A CA 1
ATOM 782 C C . PRO A 1 103 ? 17.058 10.370 8.880 1.00 89.75 103 PRO A C 1
ATOM 784 O O . PRO A 1 103 ? 17.683 9.312 8.867 1.00 89.75 103 PRO A O 1
ATOM 787 N N . LEU A 1 104 ? 16.875 11.065 10.008 1.00 90.00 104 LEU A N 1
ATOM 788 C CA . LEU A 1 104 ? 17.389 10.668 11.326 1.00 90.00 104 LEU A CA 1
ATOM 789 C C . LEU A 1 104 ? 16.276 10.328 12.331 1.00 90.00 104 LEU A C 1
ATOM 791 O O . LEU A 1 104 ? 16.568 9.921 13.454 1.00 90.00 104 LEU A O 1
ATOM 795 N N . GLY A 1 105 ? 15.009 10.513 11.950 1.00 80.44 105 GLY A N 1
ATOM 796 C CA . GLY A 1 105 ? 13.862 10.261 12.820 1.00 80.44 105 GLY A CA 1
ATOM 797 C C . GLY A 1 105 ? 13.595 8.768 13.065 1.00 80.44 105 GLY A C 1
ATOM 798 O O . GLY A 1 105 ? 14.104 7.909 12.340 1.00 80.44 105 GLY A O 1
ATOM 799 N N . PRO A 1 106 ? 12.727 8.424 14.033 1.00 78.25 106 PRO A N 1
ATOM 800 C CA . PRO A 1 106 ? 12.415 7.031 14.379 1.00 78.25 106 PRO A CA 1
ATOM 801 C C . PRO A 1 106 ? 11.801 6.230 13.215 1.00 78.25 106 PRO A C 1
ATOM 803 O O . PRO A 1 106 ? 11.882 5.002 13.191 1.00 78.25 106 PRO A O 1
ATOM 806 N N . ARG A 1 107 ? 11.211 6.917 12.229 1.00 77.19 107 ARG A N 1
ATOM 807 C CA . ARG A 1 107 ? 10.611 6.328 11.021 1.00 77.19 107 ARG A CA 1
ATOM 808 C C . ARG A 1 107 ? 11.575 6.213 9.835 1.00 77.19 107 ARG A C 1
ATOM 810 O O . ARG A 1 107 ? 11.278 5.491 8.882 1.00 77.19 107 ARG A O 1
ATOM 817 N N . ALA A 1 108 ? 12.746 6.854 9.910 1.00 76.69 108 ALA A N 1
ATOM 818 C CA . ALA A 1 108 ? 13.654 7.032 8.778 1.00 76.69 108 ALA A CA 1
ATOM 819 C C . ALA A 1 108 ? 14.081 5.713 8.124 1.00 76.69 108 ALA A C 1
ATOM 821 O O . ALA A 1 108 ? 14.204 5.644 6.906 1.00 76.69 108 ALA A O 1
ATOM 822 N N . VAL A 1 109 ? 14.248 4.641 8.910 1.00 76.69 109 VAL A N 1
ATOM 823 C CA . VAL A 1 109 ? 14.616 3.316 8.382 1.00 76.69 109 VAL A CA 1
ATOM 824 C C . VAL A 1 109 ? 13.618 2.834 7.329 1.00 76.69 109 VAL A C 1
ATOM 826 O O . VAL A 1 109 ? 14.033 2.260 6.327 1.00 76.69 109 VAL A O 1
ATOM 829 N N . TYR A 1 110 ? 12.317 3.053 7.528 1.00 79.88 110 TYR A N 1
ATOM 830 C CA . TYR A 1 110 ? 11.307 2.660 6.547 1.00 79.88 110 TYR A CA 1
ATOM 831 C C . TYR A 1 110 ? 11.241 3.654 5.383 1.00 79.88 110 TYR A C 1
ATOM 833 O O . TYR A 1 110 ? 11.291 3.244 4.218 1.00 79.88 110 TYR A O 1
ATOM 841 N N . ASP A 1 111 ? 11.162 4.945 5.702 1.00 84.06 111 ASP A N 1
ATOM 842 C CA . ASP A 1 111 ? 10.933 6.011 4.727 1.00 84.06 111 ASP A CA 1
ATOM 843 C C . ASP A 1 111 ? 12.107 6.110 3.736 1.00 84.06 111 ASP A C 1
ATOM 845 O O . ASP A 1 111 ? 11.915 6.035 2.516 1.00 84.06 111 ASP A O 1
ATOM 849 N N . GLU A 1 112 ? 13.342 6.162 4.245 1.00 84.62 112 GLU A N 1
ATOM 850 C CA . GLU A 1 112 ? 14.551 6.235 3.419 1.00 84.62 112 GLU A CA 1
ATOM 851 C C . GLU A 1 112 ? 14.840 4.923 2.691 1.00 84.62 112 GLU A C 1
ATOM 853 O O . GLU A 1 112 ? 15.283 4.947 1.542 1.00 84.62 112 GLU A O 1
ATOM 858 N N . ALA A 1 113 ? 14.521 3.761 3.273 1.00 84.31 113 ALA A N 1
ATOM 859 C CA . ALA A 1 113 ? 14.665 2.497 2.550 1.00 84.31 113 ALA A CA 1
ATOM 860 C C . ALA A 1 113 ? 13.759 2.444 1.310 1.00 84.31 113 ALA A C 1
ATOM 862 O O . ALA A 1 113 ? 14.164 1.927 0.263 1.00 84.31 113 ALA A O 1
ATOM 863 N N . LYS A 1 114 ? 12.541 2.992 1.395 1.00 90.75 114 LYS A N 1
ATOM 864 C CA . LYS A 1 114 ? 11.618 3.063 0.254 1.00 90.75 114 LYS A CA 1
ATOM 865 C C . LYS A 1 114 ? 12.069 4.083 -0.788 1.00 90.75 114 LYS A C 1
ATOM 867 O O . LYS A 1 114 ? 12.043 3.763 -1.977 1.00 90.75 114 LYS A O 1
ATOM 872 N N . ARG A 1 115 ? 12.580 5.242 -0.364 1.00 92.25 115 ARG A N 1
ATOM 873 C CA . ARG A 1 115 ? 13.190 6.238 -1.265 1.00 92.25 115 ARG A CA 1
ATOM 874 C C . ARG A 1 115 ? 14.419 5.678 -1.988 1.00 92.25 115 ARG A C 1
ATOM 876 O O . ARG A 1 115 ? 14.518 5.782 -3.210 1.00 92.25 115 ARG A O 1
ATOM 883 N N . ALA A 1 116 ? 15.307 4.994 -1.267 1.00 88.31 116 ALA A N 1
ATOM 884 C CA . ALA A 1 116 ? 16.468 4.320 -1.844 1.00 88.31 116 ALA A CA 1
ATOM 885 C C . ALA A 1 116 ? 16.060 3.213 -2.832 1.00 88.31 116 ALA A C 1
ATOM 887 O O . ALA A 1 116 ? 16.663 3.075 -3.897 1.00 88.31 116 ALA A O 1
ATOM 888 N N . ALA A 1 117 ? 15.003 2.451 -2.532 1.00 91.62 117 ALA A N 1
ATOM 889 C CA . ALA A 1 117 ? 14.483 1.432 -3.440 1.00 91.62 117 ALA A CA 1
ATOM 890 C C . ALA A 1 117 ? 13.969 2.022 -4.767 1.00 91.62 117 ALA A C 1
ATOM 892 O O . ALA A 1 117 ? 14.231 1.440 -5.826 1.00 91.62 117 ALA A O 1
ATOM 893 N N . GLU A 1 118 ? 13.284 3.173 -4.738 1.00 96.94 118 GLU A N 1
ATOM 894 C CA . GLU A 1 118 ? 12.902 3.893 -5.962 1.00 96.94 118 GLU A CA 1
ATOM 895 C C . GLU A 1 118 ? 14.143 4.332 -6.750 1.00 96.94 118 GLU A C 1
ATOM 897 O O . GLU A 1 118 ? 14.223 4.093 -7.958 1.00 96.94 118 GLU A O 1
ATOM 902 N N . ALA A 1 119 ? 15.150 4.889 -6.068 1.00 93.62 119 ALA A N 1
ATOM 903 C CA . ALA A 1 119 ? 16.397 5.320 -6.698 1.00 93.62 119 ALA A CA 1
ATOM 904 C C . ALA A 1 119 ? 17.139 4.159 -7.383 1.00 93.62 119 ALA A C 1
ATOM 906 O O . ALA A 1 119 ? 17.551 4.295 -8.537 1.00 93.62 119 ALA A O 1
ATOM 907 N N . PHE A 1 120 ? 17.253 2.999 -6.726 1.00 90.88 120 PHE A N 1
ATOM 908 C CA . PHE A 1 120 ? 17.841 1.797 -7.327 1.00 90.88 120 PHE A CA 1
ATOM 909 C C . PHE A 1 120 ? 17.042 1.313 -8.535 1.00 90.88 120 PHE A C 1
ATOM 911 O O . PHE A 1 120 ? 17.628 0.997 -9.568 1.00 90.88 120 PHE A O 1
ATOM 918 N N . THR A 1 121 ? 15.713 1.294 -8.436 1.00 95.50 121 THR A N 1
ATOM 919 C CA . THR A 1 121 ? 14.839 0.863 -9.536 1.00 95.50 121 THR A CA 1
ATOM 920 C C . THR A 1 121 ? 15.034 1.753 -10.764 1.00 95.50 121 THR A C 1
ATOM 922 O O . THR A 1 121 ? 15.276 1.253 -11.864 1.00 95.50 121 THR A O 1
ATOM 925 N N . MET A 1 122 ? 15.043 3.073 -10.568 1.00 96.31 122 MET A N 1
ATOM 926 C CA . MET A 1 122 ? 15.267 4.030 -11.651 1.00 96.31 122 MET A CA 1
ATOM 927 C C . MET A 1 122 ? 16.701 4.003 -12.189 1.00 96.31 122 MET A C 1
ATOM 929 O O . MET A 1 122 ? 16.909 4.251 -13.377 1.00 96.31 122 MET A O 1
ATOM 933 N N . ALA A 1 123 ? 17.695 3.688 -11.353 1.00 92.19 123 ALA A N 1
ATOM 934 C CA . ALA A 1 123 ? 19.062 3.472 -11.814 1.00 92.19 123 ALA A CA 1
ATOM 935 C C . ALA A 1 123 ? 19.120 2.287 -12.785 1.00 92.19 123 ALA A C 1
ATOM 937 O O . ALA A 1 123 ? 19.572 2.470 -13.909 1.00 92.19 123 ALA A O 1
ATOM 938 N N . TYR A 1 124 ? 18.572 1.127 -12.412 1.00 93.75 124 TYR A N 1
ATOM 939 C CA . TYR A 1 124 ? 18.528 -0.057 -13.280 1.00 93.75 124 TYR A CA 1
ATOM 940 C C . TYR A 1 124 ? 17.748 0.183 -14.581 1.00 93.75 124 TYR A C 1
ATOM 942 O O . TYR A 1 124 ? 18.161 -0.302 -15.636 1.00 93.75 124 TYR A O 1
ATOM 950 N N . HIS A 1 125 ? 16.657 0.954 -14.538 1.00 95.38 125 HIS A N 1
ATOM 951 C CA . HIS A 1 125 ? 15.960 1.375 -15.753 1.00 95.38 125 HIS A CA 1
ATOM 952 C C . HIS A 1 125 ? 16.881 2.175 -16.685 1.00 95.38 125 HIS A C 1
ATOM 954 O O . HIS A 1 125 ? 17.074 1.792 -17.837 1.00 95.38 125 HIS A O 1
ATOM 960 N N . ARG A 1 126 ? 17.504 3.249 -16.177 1.00 93.69 126 ARG A N 1
ATOM 961 C CA . ARG A 1 126 ? 18.345 4.149 -16.985 1.00 93.69 126 ARG A CA 1
ATOM 962 C C . ARG A 1 126 ? 19.637 3.497 -17.479 1.00 93.69 126 ARG A C 1
ATOM 964 O O . ARG A 1 126 ? 20.055 3.770 -18.596 1.00 93.69 126 ARG A O 1
ATOM 971 N N . THR A 1 127 ? 20.286 2.670 -16.659 1.00 93.50 127 THR A N 1
ATOM 972 C CA . THR A 1 127 ? 21.607 2.099 -16.976 1.00 93.50 127 THR A CA 1
ATOM 973 C C . THR A 1 127 ? 21.532 0.770 -17.718 1.00 93.50 127 THR A C 1
ATOM 975 O O . THR A 1 127 ? 22.470 0.418 -18.432 1.00 93.50 127 THR A O 1
ATOM 978 N N . HIS A 1 128 ? 20.456 -0.001 -17.535 1.00 91.75 128 HIS A N 1
ATOM 979 C CA . HIS A 1 128 ? 20.332 -1.351 -18.092 1.00 91.75 128 HIS A CA 1
ATOM 980 C C . HIS A 1 128 ? 19.114 -1.534 -19.001 1.00 91.75 128 HIS A C 1
ATOM 982 O O . HIS A 1 128 ? 18.891 -2.649 -19.470 1.00 91.75 128 HIS A O 1
ATOM 988 N N . GLY A 1 129 ? 18.329 -0.479 -19.247 1.00 93.00 129 GLY A N 1
ATOM 989 C CA . GLY A 1 129 ? 17.142 -0.538 -20.104 1.00 93.00 129 GLY A CA 1
ATOM 990 C C . GLY A 1 129 ? 16.062 -1.480 -19.572 1.00 93.00 129 GLY A C 1
ATOM 991 O O . GLY A 1 129 ? 15.273 -2.015 -20.345 1.00 93.00 129 GLY A O 1
ATOM 992 N N . MET A 1 130 ? 16.051 -1.751 -18.263 1.00 95.19 130 MET A N 1
ATOM 993 C CA . MET A 1 130 ? 15.073 -2.658 -17.671 1.00 95.19 130 MET A CA 1
ATOM 994 C C . MET A 1 130 ? 13.670 -2.063 -17.702 1.00 95.19 130 MET A C 1
ATOM 996 O O . MET A 1 130 ? 13.469 -0.895 -17.370 1.00 95.19 130 MET A O 1
ATOM 1000 N N . THR A 1 131 ? 12.678 -2.899 -17.999 1.00 96.38 131 THR A N 1
ATOM 1001 C CA . THR A 1 131 ? 11.271 -2.549 -17.809 1.00 96.38 131 THR A CA 1
ATOM 1002 C C . THR A 1 131 ? 10.955 -2.545 -16.316 1.00 96.38 131 THR A C 1
ATOM 1004 O O . THR A 1 131 ? 10.921 -3.594 -15.670 1.00 96.38 131 THR A O 1
ATOM 1007 N N . THR A 1 132 ? 10.732 -1.360 -15.756 1.00 96.69 132 THR A N 1
ATOM 1008 C CA . THR A 1 132 ? 10.413 -1.186 -14.336 1.00 96.69 132 THR A CA 1
ATOM 1009 C C . THR A 1 132 ? 9.100 -0.445 -14.147 1.00 96.69 132 THR A C 1
ATOM 1011 O O . THR A 1 132 ? 8.719 0.374 -14.984 1.00 96.69 132 THR A O 1
ATOM 1014 N N . ARG A 1 133 ? 8.422 -0.701 -13.030 1.00 97.75 133 ARG A N 1
ATOM 1015 C CA . ARG A 1 133 ? 7.200 -0.012 -12.599 1.00 97.75 133 ARG A CA 1
ATOM 1016 C C . ARG A 1 133 ? 7.344 0.395 -11.136 1.00 97.75 133 ARG A C 1
ATOM 1018 O O . ARG A 1 133 ? 7.897 -0.368 -10.347 1.00 97.75 133 ARG A O 1
ATOM 1025 N N . ILE A 1 134 ? 6.839 1.565 -10.757 1.00 98.25 134 ILE A N 1
ATOM 1026 C CA . ILE A 1 134 ? 6.820 2.018 -9.360 1.00 98.25 134 ILE A CA 1
ATOM 1027 C C . ILE A 1 134 ? 5.398 2.452 -9.012 1.00 98.25 134 ILE A C 1
ATOM 1029 O O . ILE A 1 134 ? 4.844 3.345 -9.651 1.00 98.25 134 ILE A O 1
ATOM 1033 N N . ILE A 1 135 ? 4.826 1.849 -7.970 1.00 98.06 135 ILE A N 1
ATOM 1034 C CA . ILE A 1 135 ? 3.575 2.317 -7.358 1.00 98.06 135 ILE A CA 1
ATOM 1035 C C . ILE A 1 135 ? 3.873 2.958 -6.011 1.00 98.06 135 ILE A C 1
ATOM 1037 O O . ILE A 1 135 ? 4.562 2.365 -5.184 1.00 98.06 135 ILE A O 1
ATOM 1041 N N . ARG A 1 136 ? 3.334 4.149 -5.761 1.00 98.31 136 ARG A N 1
ATOM 1042 C CA . ARG A 1 136 ? 3.344 4.791 -4.442 1.00 98.31 136 ARG A CA 1
ATOM 1043 C C . ARG A 1 136 ? 1.989 4.565 -3.794 1.00 98.31 136 ARG A C 1
ATOM 1045 O O . ARG A 1 136 ? 0.999 5.206 -4.139 1.00 98.31 136 ARG A O 1
ATOM 1052 N N . ILE A 1 137 ? 1.954 3.582 -2.900 1.00 97.38 137 ILE A N 1
ATOM 1053 C CA . ILE A 1 137 ? 0.726 3.106 -2.268 1.00 97.38 137 ILE A CA 1
ATOM 1054 C C . ILE A 1 137 ? 0.368 4.023 -1.099 1.00 97.38 137 ILE A C 1
ATOM 1056 O O . ILE A 1 137 ? 1.164 4.190 -0.174 1.00 97.38 137 ILE A O 1
ATOM 1060 N N . PHE A 1 138 ? -0.832 4.592 -1.133 1.00 95.31 138 PHE A N 1
ATOM 1061 C CA . PHE A 1 138 ? -1.432 5.290 0.002 1.00 95.31 138 PHE A CA 1
ATOM 1062 C C . PHE A 1 138 ? -2.145 4.294 0.923 1.00 95.31 138 PHE A C 1
ATOM 1064 O O . PHE A 1 138 ? -2.302 3.112 0.605 1.00 95.31 138 PHE A O 1
ATOM 1071 N N . ASN A 1 139 ? -2.574 4.766 2.093 1.00 92.69 139 ASN A N 1
ATOM 1072 C CA . ASN A 1 139 ? -3.202 3.928 3.109 1.00 92.69 139 ASN A CA 1
ATOM 1073 C C . ASN A 1 139 ? -4.316 3.054 2.515 1.00 92.69 139 ASN A C 1
ATOM 1075 O O . ASN A 1 139 ? -5.274 3.535 1.910 1.00 92.69 139 ASN A O 1
ATOM 1079 N N . THR A 1 140 ? -4.157 1.747 2.705 1.00 95.12 140 THR A N 1
ATOM 1080 C CA . THR A 1 140 ? -5.025 0.721 2.130 1.00 95.12 140 THR A CA 1
ATOM 1081 C C . THR A 1 140 ? -5.548 -0.189 3.230 1.00 95.12 140 THR A C 1
ATOM 1083 O O . THR A 1 140 ? -4.797 -0.550 4.148 1.00 95.12 140 THR A O 1
ATOM 1086 N N . PHE A 1 141 ? -6.818 -0.577 3.130 1.00 95.88 141 PHE A N 1
ATOM 1087 C CA . PHE A 1 141 ? -7.491 -1.437 4.097 1.00 95.88 141 PHE A CA 1
ATOM 1088 C C . PHE A 1 141 ? -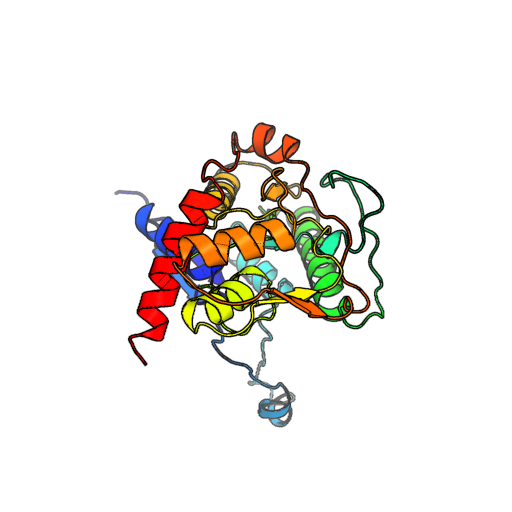8.287 -2.564 3.425 1.00 95.88 141 PHE A C 1
ATOM 1090 O O . PHE A 1 141 ? -8.616 -2.493 2.242 1.00 95.88 141 PHE A O 1
ATOM 1097 N N . GLY A 1 142 ? -8.556 -3.637 4.169 1.00 95.94 142 GLY A N 1
ATOM 1098 C CA . GLY A 1 142 ? -9.265 -4.805 3.654 1.00 95.94 142 GLY A CA 1
ATOM 1099 C C . GLY A 1 142 ? -9.069 -6.074 4.492 1.00 95.94 142 GLY A C 1
ATOM 1100 O O . GLY A 1 142 ? -8.349 -6.069 5.495 1.00 95.94 142 GLY A O 1
ATOM 1101 N N . PRO A 1 143 ? -9.674 -7.198 4.072 1.00 92.44 143 PRO A N 1
ATOM 1102 C CA . PRO A 1 143 ? -9.421 -8.516 4.653 1.00 92.44 143 PRO A CA 1
ATOM 1103 C C . PRO A 1 143 ? -7.927 -8.879 4.668 1.00 92.44 143 PRO A C 1
ATOM 1105 O O . PRO A 1 143 ? -7.188 -8.495 3.765 1.00 92.44 143 PRO A O 1
ATOM 1108 N N . ARG A 1 144 ? -7.490 -9.679 5.650 1.00 86.88 144 ARG A N 1
ATOM 1109 C CA . ARG A 1 144 ? -6.088 -10.122 5.870 1.00 86.88 144 ARG A CA 1
ATOM 1110 C C . ARG A 1 144 ? -5.104 -9.051 6.349 1.00 86.88 144 ARG A C 1
ATOM 1112 O O . ARG A 1 144 ? -3.908 -9.329 6.464 1.00 86.88 144 ARG A O 1
ATOM 1119 N N . MET A 1 145 ? -5.575 -7.852 6.692 1.00 87.38 145 MET A N 1
ATOM 1120 C CA . MET A 1 145 ? -4.767 -6.918 7.480 1.00 87.38 145 MET A CA 1
ATOM 1121 C C . MET A 1 145 ? -4.315 -7.569 8.794 1.00 87.38 145 MET A C 1
ATOM 1123 O O . MET A 1 145 ? -5.038 -8.366 9.396 1.00 87.38 145 MET A O 1
ATOM 1127 N N . ARG A 1 146 ? -3.105 -7.223 9.248 1.00 78.69 146 ARG A N 1
ATOM 1128 C CA . ARG A 1 146 ? -2.619 -7.673 10.551 1.00 78.69 146 ARG A CA 1
ATOM 1129 C C . ARG A 1 146 ? -3.423 -6.981 11.645 1.00 78.69 146 ARG A C 1
ATOM 1131 O O . ARG A 1 146 ? -3.697 -5.791 11.583 1.00 78.69 146 ARG A O 1
ATOM 1138 N N . VAL A 1 147 ? -3.774 -7.772 12.646 1.00 73.06 147 VAL A N 1
ATOM 1139 C CA . VAL A 1 147 ? -4.626 -7.374 13.766 1.00 73.06 147 VAL A CA 1
ATOM 1140 C C . VAL A 1 147 ? -3.893 -6.366 14.670 1.00 73.06 147 VAL A C 1
ATOM 1142 O O . VAL A 1 147 ? -4.442 -5.330 15.004 1.00 73.06 147 VAL A O 1
ATOM 1145 N N . ASN A 1 148 ? -2.606 -6.590 14.956 1.00 69.12 148 ASN A N 1
ATOM 1146 C CA . ASN A 1 148 ? -1.813 -5.755 15.871 1.00 69.12 148 ASN A CA 1
ATOM 1147 C C . ASN A 1 148 ? -0.677 -5.002 15.155 1.00 69.12 148 ASN A C 1
ATOM 1149 O O . ASN A 1 148 ? 0.479 -5.122 15.554 1.00 69.12 148 ASN A O 1
ATOM 1153 N N . ASP A 1 149 ? -0.962 -4.287 14.065 1.00 69.31 149 ASP A N 1
ATOM 1154 C CA . ASP A 1 149 ? 0.081 -3.536 13.337 1.00 69.31 149 ASP A CA 1
ATOM 1155 C C . ASP A 1 149 ? 0.083 -2.022 13.574 1.00 69.31 149 ASP A C 1
ATOM 1157 O O . ASP A 1 149 ? 0.832 -1.301 12.918 1.00 69.31 149 ASP A O 1
ATOM 1161 N N . GLY A 1 150 ? -0.724 -1.546 14.525 1.00 72.00 150 GLY A N 1
ATOM 1162 C CA . GLY A 1 150 ? -0.746 -0.146 14.945 1.00 72.00 150 GLY A CA 1
ATOM 1163 C C . GLY A 1 150 ? -1.559 0.785 14.042 1.00 72.00 150 GLY A C 1
ATOM 1164 O O . GLY A 1 150 ? -1.708 1.958 14.377 1.00 72.00 150 GLY A O 1
ATOM 1165 N N . ARG A 1 151 ? -2.126 0.300 12.929 1.00 84.44 151 ARG A N 1
ATOM 1166 C CA . ARG A 1 151 ? -2.984 1.120 12.059 1.00 84.44 151 ARG A CA 1
ATOM 1167 C C . ARG A 1 151 ? -4.359 1.367 12.692 1.00 84.44 151 ARG A C 1
ATOM 1169 O O . ARG A 1 151 ? -4.900 0.518 13.395 1.00 84.44 151 ARG A O 1
ATOM 1176 N N . ALA A 1 152 ? -4.966 2.510 12.369 1.00 87.38 152 ALA A N 1
ATOM 1177 C CA . ALA A 1 152 ? -6.257 2.924 12.930 1.00 87.38 152 ALA A CA 1
ATOM 1178 C C . ALA A 1 152 ? -7.389 1.913 12.660 1.00 87.38 152 ALA A C 1
ATOM 1180 O O . ALA A 1 152 ? -8.073 1.498 13.587 1.00 87.38 152 ALA A O 1
ATOM 1181 N N . VAL A 1 153 ? -7.547 1.460 11.408 1.00 92.12 153 VAL A N 1
ATOM 1182 C CA . VAL A 1 153 ? -8.616 0.520 11.015 1.00 92.12 153 VAL A CA 1
ATOM 1183 C C . VAL A 1 153 ? -8.586 -0.793 11.818 1.00 92.12 153 VAL A C 1
ATOM 1185 O O . VAL A 1 153 ? -9.600 -1.099 12.442 1.00 92.12 153 VAL A O 1
ATOM 1188 N N . PRO A 1 154 ? -7.486 -1.576 11.863 1.00 90.44 154 PRO A N 1
ATOM 1189 C CA . PRO A 1 154 ? -7.471 -2.824 12.626 1.00 90.44 154 PRO A CA 1
ATOM 1190 C C . PRO A 1 154 ? -7.636 -2.595 14.134 1.00 90.44 154 PRO A C 1
ATOM 1192 O O . PRO A 1 154 ? -8.345 -3.369 14.772 1.00 90.44 154 PRO A O 1
ATOM 1195 N N . ASN A 1 155 ? -7.070 -1.517 14.691 1.00 91.88 155 ASN A N 1
ATOM 1196 C CA . ASN A 1 155 ? -7.238 -1.184 16.109 1.00 91.88 155 ASN A CA 1
ATOM 1197 C C . ASN A 1 155 ? -8.707 -0.888 16.456 1.00 91.88 155 ASN A C 1
ATOM 1199 O O . ASN A 1 155 ? -9.243 -1.483 17.390 1.00 91.88 155 ASN A O 1
ATOM 1203 N N . PHE A 1 156 ? -9.376 -0.027 15.681 1.00 95.06 156 PHE A N 1
ATOM 1204 C CA . PHE A 1 156 ? -10.787 0.310 15.900 1.00 95.06 156 PHE A CA 1
ATOM 1205 C C . PHE A 1 156 ? -11.692 -0.906 15.709 1.00 95.06 156 PHE A C 1
ATOM 1207 O O . PHE A 1 156 ? -12.607 -1.113 16.501 1.00 95.06 156 PHE A O 1
ATOM 1214 N N . LEU A 1 157 ? -11.419 -1.739 14.697 1.00 94.62 157 LEU A N 1
ATOM 1215 C CA . LEU A 1 157 ? -12.170 -2.973 14.461 1.00 94.62 157 LEU A CA 1
ATOM 1216 C C . LEU A 1 157 ? -12.075 -3.927 15.647 1.00 94.62 157 LEU A C 1
ATOM 1218 O O . LEU A 1 157 ? -13.089 -4.475 16.061 1.00 94.62 157 LEU A O 1
ATOM 1222 N N . LEU A 1 158 ? -10.881 -4.122 16.208 1.00 92.75 158 LEU A N 1
ATOM 1223 C CA . LEU A 1 158 ? -10.706 -4.997 17.366 1.00 92.75 158 LEU A CA 1
ATOM 1224 C C . LEU A 1 158 ? -11.412 -4.473 18.601 1.00 92.75 158 LEU A C 1
ATOM 1226 O O . LEU A 1 158 ? -12.101 -5.244 19.262 1.00 92.75 158 LEU A O 1
ATOM 1230 N N . GLN A 1 159 ? -11.234 -3.185 18.892 1.00 94.81 159 GLN A N 1
ATOM 1231 C CA . GLN A 1 159 ? -11.856 -2.544 20.043 1.00 94.81 159 GLN A CA 1
ATOM 1232 C C . GLN A 1 159 ? -13.380 -2.653 19.941 1.00 94.81 159 GLN A C 1
ATOM 1234 O O . GLN A 1 159 ? -14.019 -3.168 20.853 1.00 94.81 159 GLN A O 1
ATOM 1239 N N . ALA A 1 160 ? -13.950 -2.312 18.782 1.00 96.00 160 ALA A N 1
ATOM 1240 C CA . ALA A 1 160 ? -15.382 -2.437 18.533 1.00 96.00 160 ALA A CA 1
ATOM 1241 C C . ALA A 1 160 ? -15.878 -3.893 18.621 1.00 96.00 160 ALA A C 1
ATOM 1243 O O . ALA A 1 160 ? -16.852 -4.180 19.311 1.00 96.00 160 ALA A O 1
ATOM 1244 N N . LEU A 1 161 ? -15.210 -4.844 17.957 1.00 94.44 161 LEU A N 1
ATOM 1245 C CA . LEU A 1 161 ? -15.649 -6.248 17.937 1.00 94.44 161 LEU A CA 1
ATOM 1246 C C . LEU A 1 161 ? -15.541 -6.939 19.302 1.00 94.44 161 LEU A C 1
ATOM 1248 O O . LEU A 1 161 ? -16.253 -7.912 19.540 1.00 94.44 161 LEU A O 1
ATOM 1252 N N . LYS A 1 162 ? -14.674 -6.450 20.193 1.00 93.81 162 LYS A N 1
ATOM 1253 C CA . LYS A 1 162 ? -14.546 -6.936 21.573 1.00 93.81 162 LYS A CA 1
ATOM 1254 C C . LYS A 1 162 ? -15.357 -6.133 22.593 1.00 93.81 162 LYS A C 1
ATOM 1256 O O . LYS A 1 162 ? -15.325 -6.474 23.770 1.00 93.81 162 LYS A O 1
ATOM 1261 N N . ASN A 1 163 ? -16.064 -5.086 22.163 1.00 95.06 163 ASN A N 1
ATOM 1262 C CA . ASN A 1 163 ? -16.691 -4.098 23.047 1.00 95.06 163 ASN A CA 1
ATOM 1263 C C . ASN A 1 163 ? -15.709 -3.450 24.048 1.00 95.06 163 ASN A C 1
ATOM 1265 O O . ASN A 1 163 ? -16.070 -3.113 25.173 1.00 95.06 163 ASN A O 1
ATOM 1269 N N . GLU A 1 164 ? -14.454 -3.264 23.639 1.00 95.56 164 GLU A N 1
ATOM 1270 C CA . GLU A 1 164 ? -13.451 -2.488 24.373 1.00 95.56 164 GLU A CA 1
ATOM 1271 C C . GLU A 1 164 ? -13.521 -1.005 23.951 1.00 95.56 164 GLU A C 1
ATOM 1273 O O . GLU A 1 164 ? -13.915 -0.715 22.815 1.00 95.56 164 GLU A O 1
ATOM 1278 N N . PRO A 1 165 ? -13.112 -0.044 24.802 1.00 96.94 165 PRO A N 1
ATOM 1279 C CA . PRO A 1 165 ? -13.101 1.371 24.435 1.00 96.94 165 PRO A CA 1
ATOM 1280 C C . PRO A 1 165 ? -12.280 1.654 23.169 1.00 96.94 165 PRO A C 1
ATOM 1282 O O . PRO A 1 165 ? -11.111 1.261 23.064 1.00 96.94 165 PRO A O 1
ATOM 1285 N N . ILE A 1 166 ? -12.872 2.376 22.215 1.00 96.50 166 ILE A N 1
ATOM 1286 C CA . ILE A 1 166 ? -12.207 2.746 20.964 1.00 96.50 166 ILE A CA 1
ATOM 1287 C C . ILE A 1 166 ? -11.340 3.974 21.214 1.00 96.50 166 ILE A C 1
ATOM 1289 O O . ILE A 1 166 ? -11.832 5.037 21.588 1.00 96.50 166 ILE A O 1
ATOM 1293 N N . THR A 1 167 ? -10.034 3.828 21.011 1.00 94.44 167 THR A N 1
ATOM 1294 C CA . THR A 1 167 ? -9.063 4.879 21.336 1.00 94.44 167 THR A CA 1
ATOM 1295 C C . THR A 1 167 ? -8.825 5.809 20.154 1.00 94.44 167 THR A C 1
ATOM 1297 O O . THR A 1 167 ? -8.121 5.440 19.220 1.00 94.44 167 THR A O 1
ATOM 1300 N N . VAL A 1 168 ? -9.327 7.038 20.220 1.00 93.06 168 VAL A N 1
ATOM 1301 C CA . VAL A 1 168 ? -9.034 8.100 19.251 1.00 93.06 168 VAL A CA 1
ATOM 1302 C C . VAL A 1 168 ? -7.889 8.960 19.788 1.00 93.06 168 VAL A C 1
ATOM 1304 O O . VAL A 1 168 ? -7.946 9.476 20.899 1.00 93.06 168 VAL A O 1
ATOM 1307 N N . TYR A 1 169 ? -6.815 9.111 19.017 1.00 89.12 169 TYR A N 1
ATOM 1308 C CA . TYR A 1 169 ? -5.718 10.005 19.390 1.00 89.12 169 TYR A CA 1
ATOM 1309 C C . TYR A 1 169 ? -6.021 11.439 18.934 1.00 89.12 169 TYR A C 1
ATOM 1311 O O . TYR A 1 169 ? -6.450 11.645 17.798 1.00 89.12 169 TYR A O 1
ATOM 1319 N N . GLY A 1 170 ? -5.781 12.424 19.797 1.00 87.44 170 GLY A N 1
ATOM 1320 C CA . GLY A 1 170 ? -6.148 13.821 19.578 1.00 87.44 170 GLY A CA 1
ATOM 1321 C C . GLY A 1 170 ? -7.630 14.097 19.788 1.00 87.44 170 GLY A C 1
ATOM 1322 O O . GLY A 1 170 ? -8.279 13.437 20.591 1.00 87.44 170 GLY A O 1
ATOM 1323 N N . ASP A 1 171 ? -8.157 15.072 19.050 1.00 86.75 171 ASP A N 1
ATOM 1324 C CA . ASP A 1 171 ? -9.593 15.378 18.972 1.00 86.75 171 ASP A CA 1
ATOM 1325 C C . ASP A 1 171 ? -10.315 14.566 17.875 1.00 86.75 171 ASP A C 1
ATOM 1327 O O . ASP A 1 171 ? -11.535 14.637 17.734 1.00 86.75 171 ASP A O 1
ATOM 1331 N N . GLY A 1 172 ? -9.570 13.777 17.092 1.00 86.50 172 GLY A N 1
ATOM 1332 C CA . GLY A 1 172 ? -10.098 12.966 16.000 1.00 86.50 172 GLY A CA 1
ATOM 1333 C C . GLY A 1 172 ? -10.378 13.736 14.706 1.00 86.50 172 GLY A C 1
ATOM 1334 O O . GLY A 1 172 ? -10.957 13.147 13.786 1.00 86.50 172 GLY A O 1
ATOM 1335 N N . SER A 1 173 ? -9.992 15.015 14.618 1.00 87.81 173 SER A N 1
ATOM 1336 C CA . SER A 1 173 ? -10.184 15.868 13.434 1.00 87.81 173 SER A CA 1
ATOM 1337 C C . SER A 1 173 ? -9.248 15.522 12.273 1.00 87.81 173 SER A C 1
ATOM 1339 O O . SER A 1 173 ? -9.568 15.804 11.117 1.00 87.81 173 SER A O 1
ATOM 1341 N N . GLN A 1 174 ? -8.120 14.866 12.555 1.00 84.12 174 GLN A N 1
ATOM 1342 C CA . GLN A 1 174 ? -7.150 14.459 11.549 1.00 84.12 174 GLN A CA 1
ATOM 1343 C C . GLN A 1 174 ? -7.769 13.486 10.545 1.00 84.12 174 GLN A C 1
ATOM 1345 O O . GLN A 1 174 ? -8.472 12.537 10.911 1.00 84.12 174 GLN A O 1
ATOM 1350 N N . THR A 1 175 ? -7.486 13.708 9.265 1.00 85.62 175 THR A N 1
ATOM 1351 C CA . THR A 1 175 ? -8.066 12.931 8.174 1.00 85.62 175 THR A CA 1
ATOM 1352 C C . THR A 1 175 ? -7.118 11.856 7.665 1.00 85.62 175 THR A C 1
ATOM 1354 O O . THR A 1 175 ? -5.888 11.950 7.757 1.00 85.62 175 THR A O 1
ATOM 1357 N N . ARG A 1 176 ? -7.693 10.792 7.107 1.00 85.31 176 ARG A N 1
ATOM 1358 C CA . ARG A 1 176 ? -6.965 9.775 6.343 1.00 85.31 176 ARG A CA 1
ATOM 1359 C C . ARG A 1 176 ? -7.721 9.482 5.054 1.00 85.31 176 ARG A C 1
ATOM 1361 O O . ARG A 1 176 ? -8.944 9.374 5.062 1.00 85.31 176 ARG A O 1
ATOM 1368 N N . SER A 1 177 ? -6.974 9.286 3.975 1.00 90.75 177 SER A N 1
ATOM 1369 C CA . SER A 1 177 ? -7.464 8.595 2.785 1.00 90.75 177 SER A CA 1
ATOM 1370 C C . SER A 1 177 ? -7.356 7.087 3.005 1.00 90.75 177 SER A C 1
ATOM 1372 O O . SER A 1 177 ? -6.348 6.625 3.530 1.00 90.75 177 SER A O 1
ATOM 1374 N N . LEU A 1 178 ? -8.388 6.310 2.672 1.00 93.88 178 LEU A N 1
ATOM 1375 C CA . LEU A 1 178 ? -8.412 4.855 2.883 1.00 93.88 178 LEU A CA 1
ATOM 1376 C C . LEU A 1 178 ? -8.904 4.146 1.623 1.00 93.88 178 LEU A C 1
ATOM 1378 O O . LEU A 1 178 ? -10.099 4.103 1.349 1.00 93.88 178 LEU A O 1
ATOM 1382 N N . CYS A 1 179 ? -7.973 3.590 0.851 1.00 96.94 179 CYS A N 1
ATOM 1383 C CA . CYS A 1 179 ? -8.287 2.842 -0.362 1.00 96.94 179 CYS A CA 1
ATOM 1384 C C . CYS A 1 179 ? -8.633 1.388 -0.024 1.00 96.94 179 CYS A C 1
ATOM 1386 O O . CYS A 1 179 ? -7.963 0.769 0.809 1.00 96.94 179 CYS A O 1
ATOM 1388 N N . TYR A 1 180 ? -9.658 0.825 -0.659 1.00 98.12 180 TYR A N 1
ATOM 1389 C CA . TYR A 1 180 ? -9.961 -0.591 -0.488 1.00 98.12 180 TYR A CA 1
ATOM 1390 C C . TYR A 1 180 ? -8.966 -1.459 -1.269 1.00 98.12 180 TYR A C 1
ATOM 1392 O O . TYR A 1 180 ? -8.514 -1.095 -2.355 1.00 98.12 180 TYR A O 1
ATOM 1400 N N . VAL A 1 181 ? -8.602 -2.613 -0.705 1.00 97.38 181 VAL A N 1
ATOM 1401 C CA . VAL A 1 181 ? -7.547 -3.474 -1.258 1.00 97.38 181 VAL A CA 1
ATOM 1402 C C . VAL A 1 181 ? -7.817 -3.932 -2.689 1.00 97.38 181 VAL A C 1
ATOM 1404 O O . VAL A 1 181 ? -6.892 -3.905 -3.494 1.00 97.38 181 VAL A O 1
ATOM 1407 N N . ASP A 1 182 ? -9.058 -4.274 -3.038 1.00 97.88 182 ASP A N 1
ATOM 1408 C CA . ASP A 1 182 ? -9.392 -4.738 -4.391 1.00 97.88 182 ASP A CA 1
ATOM 1409 C C . ASP A 1 182 ? -9.125 -3.646 -5.438 1.00 97.88 182 ASP A C 1
ATOM 1411 O O . ASP A 1 182 ? -8.551 -3.923 -6.493 1.00 97.88 182 ASP A O 1
ATOM 1415 N N . ASP A 1 183 ? -9.468 -2.392 -5.120 1.00 98.25 183 ASP A N 1
ATOM 1416 C CA . ASP A 1 183 ? -9.206 -1.247 -5.995 1.00 98.25 183 ASP A CA 1
ATOM 1417 C C . ASP A 1 183 ? -7.704 -1.031 -6.172 1.00 98.25 183 ASP A C 1
ATOM 1419 O O . ASP A 1 183 ? -7.234 -0.828 -7.294 1.00 98.25 183 ASP A O 1
ATOM 1423 N N . LEU A 1 184 ? -6.933 -1.115 -5.080 1.00 98.25 184 LEU A N 1
ATOM 1424 C CA . LEU A 1 184 ? -5.478 -1.029 -5.158 1.00 98.25 184 LEU A CA 1
ATOM 1425 C C . LEU A 1 184 ? -4.918 -2.112 -6.088 1.00 98.25 184 LEU A C 1
ATOM 1427 O O . LEU A 1 184 ? -4.126 -1.791 -6.974 1.00 98.25 184 LEU A O 1
ATOM 1431 N N . ILE A 1 185 ? -5.309 -3.375 -5.888 1.00 97.88 185 ILE A N 1
ATOM 1432 C CA . ILE A 1 185 ? -4.813 -4.508 -6.680 1.00 97.88 185 ILE A CA 1
ATOM 1433 C C . ILE A 1 185 ? -5.176 -4.357 -8.157 1.00 97.88 185 ILE A C 1
ATOM 1435 O O . ILE A 1 185 ? -4.326 -4.608 -9.011 1.0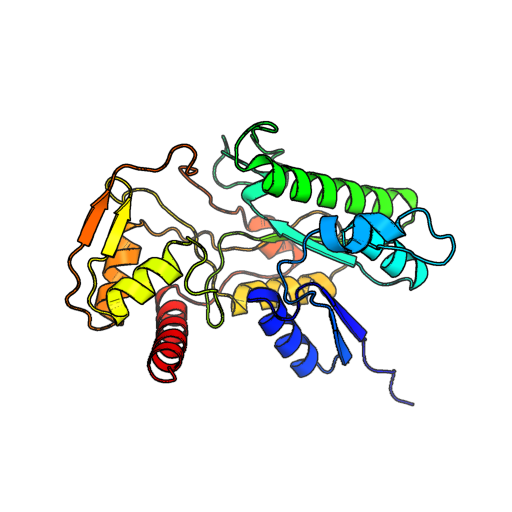0 97.88 185 ILE A O 1
ATOM 1439 N N . GLU A 1 186 ? -6.378 -3.876 -8.471 1.00 98.19 186 GLU A N 1
ATOM 1440 C CA . GLU A 1 186 ? -6.760 -3.531 -9.843 1.00 98.19 186 GLU A CA 1
ATOM 1441 C C . GLU A 1 186 ? -5.806 -2.490 -10.454 1.00 98.19 186 GLU A C 1
ATOM 1443 O O . GLU A 1 186 ? -5.353 -2.653 -11.588 1.00 98.19 186 GLU A O 1
ATOM 1448 N N . GLY A 1 187 ? -5.434 -1.455 -9.696 1.00 98.00 187 GLY A N 1
ATOM 1449 C CA . GLY A 1 187 ? -4.453 -0.459 -10.133 1.00 98.00 187 GLY A CA 1
ATOM 1450 C C . GLY A 1 187 ? -3.063 -1.058 -10.377 1.00 98.00 187 GLY A C 1
ATOM 1451 O O . GLY A 1 187 ? -2.415 -0.727 -11.373 1.00 98.00 187 GLY A O 1
ATOM 1452 N N . VAL A 1 188 ? -2.618 -1.981 -9.514 1.00 97.56 188 VAL A N 1
ATOM 1453 C CA . VAL A 1 188 ? -1.339 -2.698 -9.680 1.00 97.56 188 VAL A CA 1
ATOM 1454 C C . VAL A 1 188 ? -1.337 -3.528 -10.960 1.00 97.56 188 VAL A C 1
ATOM 1456 O O . VAL A 1 188 ? -0.392 -3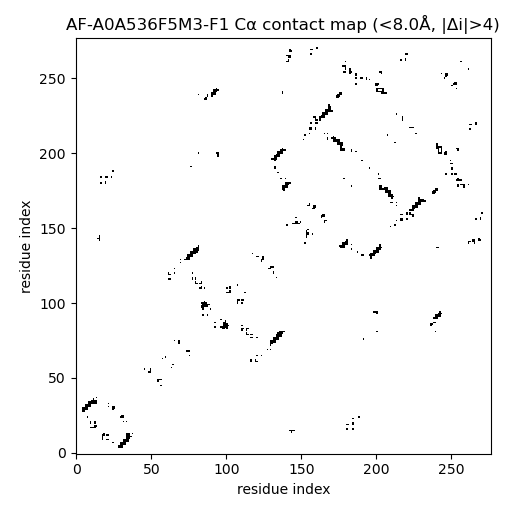.429 -11.740 1.00 97.56 188 VAL A O 1
ATOM 1459 N N . VAL A 1 189 ? -2.387 -4.320 -11.193 1.00 96.62 189 VAL A N 1
ATOM 1460 C CA . VAL A 1 189 ? -2.483 -5.195 -12.371 1.00 96.62 189 VAL A CA 1
ATOM 1461 C C . VAL A 1 189 ? -2.495 -4.380 -13.658 1.00 96.62 189 VAL A C 1
ATOM 1463 O O . VAL A 1 189 ? -1.761 -4.707 -14.586 1.00 96.62 189 VAL A O 1
ATOM 1466 N N . ARG A 1 190 ? -3.228 -3.262 -13.707 1.00 97.31 190 ARG A N 1
ATOM 1467 C CA . ARG A 1 190 ? -3.202 -2.372 -14.878 1.00 97.31 190 ARG A CA 1
ATOM 1468 C C . ARG A 1 190 ? -1.812 -1.823 -15.167 1.00 97.31 190 ARG A C 1
ATOM 1470 O O . ARG A 1 190 ? -1.419 -1.750 -16.326 1.00 97.31 190 ARG A O 1
ATOM 1477 N N . LEU A 1 191 ? -1.048 -1.470 -14.132 1.00 96.50 191 LEU A N 1
ATOM 1478 C CA . LEU A 1 191 ? 0.308 -0.961 -14.325 1.00 96.50 191 LEU A CA 1
ATOM 1479 C C . LEU A 1 191 ? 1.271 -2.018 -14.901 1.00 96.50 191 LEU A C 1
ATOM 1481 O O . LEU A 1 191 ? 2.225 -1.660 -15.595 1.00 96.50 191 LEU A O 1
ATOM 1485 N N . LEU A 1 192 ? 1.029 -3.309 -14.644 1.00 94.12 192 LEU A N 1
ATOM 1486 C CA . LEU A 1 192 ? 1.818 -4.395 -15.239 1.00 94.12 192 LEU A CA 1
ATOM 1487 C C . LEU A 1 192 ? 1.653 -4.474 -16.766 1.00 94.12 192 LEU A C 1
ATOM 1489 O O . LEU A 1 192 ? 2.565 -4.949 -17.439 1.00 94.12 192 LEU A O 1
ATOM 1493 N N . GLU A 1 193 ? 0.529 -3.995 -17.303 1.00 92.75 193 GLU A N 1
ATOM 1494 C CA . GLU A 1 193 ? 0.164 -4.128 -18.721 1.00 92.75 193 GLU A CA 1
ATOM 1495 C C . GLU A 1 193 ? 0.434 -2.870 -19.561 1.00 92.75 193 GLU A C 1
ATOM 1497 O O . GLU A 1 193 ? 0.423 -2.938 -20.789 1.00 92.75 193 GLU A O 1
ATOM 1502 N N . VAL A 1 194 ? 0.682 -1.715 -18.937 1.00 94.56 194 VAL A N 1
ATOM 1503 C CA . VAL A 1 194 ? 0.964 -0.461 -19.660 1.00 94.56 194 VAL A CA 1
ATOM 1504 C C . VAL A 1 194 ? 2.458 -0.238 -19.832 1.00 94.56 194 VAL A C 1
ATOM 1506 O O . VAL A 1 194 ? 3.251 -0.599 -18.960 1.00 94.56 194 VAL A O 1
ATOM 1509 N N . ASP A 1 195 ? 2.851 0.428 -20.918 1.00 94.38 195 ASP A N 1
ATOM 1510 C CA . ASP A 1 195 ? 4.223 0.895 -21.113 1.00 94.38 195 ASP A CA 1
ATOM 1511 C C . ASP A 1 195 ? 4.436 2.284 -20.496 1.00 94.38 195 ASP A C 1
ATOM 1513 O O . ASP A 1 195 ? 4.331 3.316 -21.156 1.00 94.38 195 ASP A O 1
ATOM 1517 N N . PHE A 1 196 ? 4.661 2.311 -19.181 1.00 95.50 196 PHE A N 1
ATOM 1518 C CA . PHE A 1 196 ? 4.891 3.540 -18.424 1.00 95.50 196 PHE A CA 1
ATOM 1519 C C . PHE A 1 196 ? 5.889 3.303 -17.291 1.00 95.50 196 PHE A C 1
ATOM 1521 O O . PHE A 1 196 ? 5.746 2.340 -16.540 1.00 95.50 196 PHE A O 1
ATOM 1528 N N . THR A 1 197 ? 6.890 4.170 -17.145 1.00 93.81 197 THR A N 1
ATOM 1529 C CA . THR A 1 197 ? 7.995 3.944 -16.194 1.00 93.81 197 THR A CA 1
ATOM 1530 C C . THR A 1 197 ? 7.904 4.790 -14.927 1.00 93.81 197 THR A C 1
ATOM 1532 O O . THR A 1 197 ? 8.294 4.314 -13.859 1.00 93.81 197 THR A O 1
ATOM 1535 N N . ASP A 1 198 ? 7.421 6.031 -15.021 1.00 96.38 198 ASP A N 1
ATOM 1536 C CA . ASP A 1 198 ? 7.445 6.940 -13.874 1.00 96.38 198 ASP A CA 1
ATOM 1537 C C . ASP A 1 198 ? 6.547 6.438 -12.726 1.00 96.38 198 ASP A C 1
ATOM 1539 O O . ASP A 1 198 ? 5.579 5.710 -12.966 1.00 96.38 198 ASP A O 1
ATOM 1543 N N . PRO A 1 199 ? 6.812 6.847 -11.468 1.00 98.06 199 PRO A N 1
ATOM 1544 C CA . PRO A 1 199 ? 5.963 6.477 -10.343 1.00 98.06 199 PRO A CA 1
ATOM 1545 C C . PRO A 1 199 ? 4.499 6.873 -10.557 1.00 98.06 199 PRO A C 1
ATOM 1547 O O . PRO A 1 199 ? 4.221 7.932 -11.128 1.00 98.06 199 PRO A O 1
ATOM 1550 N N . ILE A 1 200 ? 3.575 6.046 -10.064 1.00 98.44 200 ILE A N 1
ATOM 1551 C CA . ILE A 1 200 ? 2.133 6.329 -10.032 1.00 98.44 200 ILE A CA 1
ATOM 1552 C C . ILE A 1 200 ? 1.614 6.219 -8.600 1.00 98.44 200 ILE A C 1
ATOM 1554 O O . ILE A 1 200 ? 1.847 5.215 -7.922 1.00 98.44 200 ILE A O 1
ATOM 1558 N N . ASN A 1 201 ? 0.878 7.233 -8.149 1.00 98.50 201 ASN A N 1
ATOM 1559 C CA . ASN A 1 201 ? 0.123 7.174 -6.903 1.00 98.50 201 ASN A CA 1
ATOM 1560 C C . ASN A 1 201 ? -1.093 6.252 -7.049 1.00 98.50 201 ASN A C 1
ATOM 15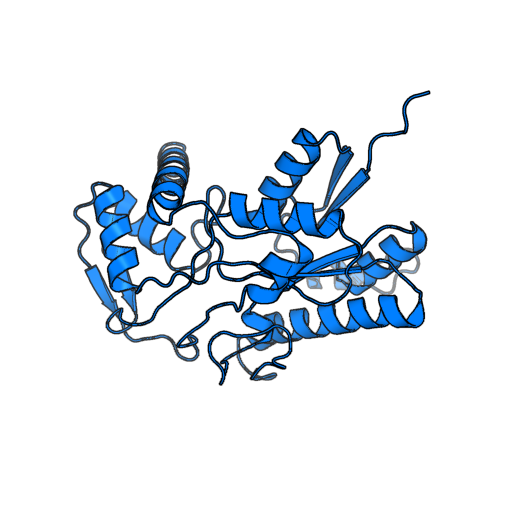62 O O . ASN A 1 201 ? -1.900 6.432 -7.960 1.00 98.50 201 ASN A O 1
ATOM 1566 N N . LEU A 1 202 ? -1.272 5.322 -6.109 1.00 98.25 202 LEU A N 1
ATOM 1567 C CA . LEU A 1 202 ? -2.504 4.540 -5.974 1.00 98.25 202 LEU A CA 1
ATOM 1568 C C . LEU A 1 202 ? -3.077 4.719 -4.567 1.00 98.25 202 LEU A C 1
ATOM 1570 O O . LEU A 1 202 ? -2.388 4.515 -3.567 1.00 98.25 202 LEU A O 1
ATOM 1574 N N . GLY A 1 203 ? -4.348 5.103 -4.496 1.00 96.88 203 GLY A N 1
ATOM 1575 C CA . GLY A 1 203 ? -5.052 5.411 -3.257 1.00 96.88 203 GLY A CA 1
ATOM 1576 C C . GLY A 1 203 ? -6.460 5.928 -3.528 1.00 96.88 203 GLY A C 1
ATOM 1577 O O . GLY A 1 203 ? -6.988 5.742 -4.618 1.00 96.88 203 GLY A O 1
ATOM 1578 N N . THR A 1 204 ? -7.042 6.630 -2.559 1.00 95.69 204 THR A N 1
ATOM 1579 C CA . THR A 1 204 ? -8.290 7.379 -2.756 1.00 95.69 204 THR A CA 1
ATOM 1580 C C . THR A 1 204 ? -8.096 8.848 -2.412 1.00 95.69 204 THR A C 1
ATOM 1582 O O . THR A 1 204 ? -7.306 9.180 -1.530 1.00 95.69 204 THR A O 1
ATOM 1585 N N . ALA A 1 205 ? -8.798 9.723 -3.129 1.00 92.06 205 ALA A N 1
ATOM 1586 C CA . ALA A 1 205 ? -8.843 11.148 -2.825 1.00 92.06 205 ALA A CA 1
ATOM 1587 C C . ALA A 1 205 ? -9.883 11.482 -1.742 1.00 92.06 205 ALA A C 1
ATOM 1589 O O . ALA A 1 205 ? -9.883 12.620 -1.267 1.00 92.06 205 ALA A O 1
ATOM 1590 N N . ASP A 1 206 ? -10.736 10.516 -1.383 1.00 91.50 206 ASP A N 1
ATOM 1591 C CA . ASP A 1 206 ? -11.737 10.649 -0.330 1.00 91.50 206 ASP A CA 1
ATOM 1592 C C . ASP A 1 206 ? -11.062 10.594 1.037 1.00 91.50 206 ASP A C 1
ATOM 1594 O O . ASP A 1 206 ? -10.257 9.705 1.323 1.00 91.50 206 ASP A O 1
ATOM 1598 N N . GLU A 1 207 ? -11.409 11.549 1.889 1.00 90.38 207 GLU A N 1
ATOM 1599 C CA . GLU A 1 207 ? -10.878 11.669 3.238 1.00 90.38 207 GLU A CA 1
ATOM 1600 C C . GLU A 1 207 ? -11.981 11.417 4.267 1.00 90.38 207 GLU A C 1
ATOM 1602 O O . GLU A 1 207 ? -13.137 11.795 4.077 1.00 90.38 207 GLU A O 1
ATOM 1607 N N . ILE A 1 208 ? -11.610 10.793 5.383 1.00 92.62 208 ILE A N 1
ATOM 1608 C CA . ILE A 1 208 ? -12.467 10.628 6.558 1.00 92.62 208 ILE A CA 1
ATOM 1609 C C . ILE A 1 208 ? -11.685 11.013 7.812 1.00 92.62 208 ILE A C 1
ATOM 1611 O O . ILE A 1 208 ? -10.493 10.699 7.916 1.00 92.62 208 ILE A O 1
ATOM 1615 N N . SER A 1 209 ? -12.332 11.690 8.764 1.00 92.44 209 SER A N 1
ATOM 1616 C CA . SER A 1 209 ? -11.702 11.989 10.053 1.00 92.44 209 SER A CA 1
ATOM 1617 C C . SER A 1 209 ? -11.575 10.733 10.920 1.00 92.44 209 SER A C 1
ATOM 1619 O O . SER A 1 209 ? -12.336 9.773 10.769 1.00 92.44 209 SER A O 1
ATOM 1621 N N . MET A 1 210 ? -10.628 10.712 11.858 1.00 92.12 210 MET A N 1
ATOM 1622 C CA . MET A 1 210 ? -10.483 9.578 12.783 1.00 92.12 210 MET A CA 1
ATOM 1623 C C . MET A 1 210 ? -11.708 9.380 13.665 1.00 92.12 210 MET A C 1
ATOM 1625 O O . MET A 1 210 ? -12.101 8.235 13.893 1.00 92.12 210 MET A O 1
ATOM 1629 N N . LEU A 1 211 ? -12.370 10.465 14.070 1.00 94.25 211 LEU A N 1
ATOM 1630 C CA . LEU A 1 211 ? -13.630 10.388 14.803 1.00 94.25 211 LEU A CA 1
ATOM 1631 C C . LEU A 1 211 ? -14.750 9.755 13.961 1.00 94.25 211 LEU A C 1
ATOM 1633 O O . LEU A 1 211 ? -15.458 8.863 14.435 1.00 94.25 211 LEU A O 1
ATOM 1637 N N . GLN A 1 212 ? -14.896 10.181 12.702 1.00 95.94 212 GLN A N 1
ATOM 1638 C CA . GLN A 1 212 ? -15.895 9.622 11.788 1.00 95.94 212 GLN A CA 1
ATOM 1639 C C . GLN A 1 212 ? -15.615 8.147 11.493 1.00 95.94 212 GLN A C 1
ATOM 1641 O O . GLN A 1 212 ? -16.539 7.337 11.499 1.00 95.94 212 GLN A O 1
ATOM 1646 N N . LEU A 1 213 ? -14.350 7.781 11.275 1.00 96.00 213 LEU A N 1
ATOM 1647 C CA . LEU A 1 213 ? -13.945 6.400 11.030 1.00 96.00 213 LEU A CA 1
ATOM 1648 C C . LEU A 1 213 ? -14.242 5.500 12.236 1.00 96.00 213 LEU A C 1
ATOM 1650 O O . LEU A 1 213 ? -14.831 4.435 12.062 1.00 96.00 213 LEU A O 1
ATOM 1654 N N . ALA A 1 214 ? -13.866 5.933 13.444 1.00 96.38 214 ALA A N 1
ATOM 1655 C CA . ALA A 1 214 ? -14.127 5.205 14.686 1.00 96.38 214 ALA A CA 1
ATOM 1656 C C . ALA A 1 214 ? -15.631 4.994 14.912 1.00 96.38 214 ALA A C 1
ATOM 1658 O O . ALA A 1 214 ? -16.067 3.871 15.164 1.00 96.38 214 ALA A O 1
ATOM 1659 N N . THR A 1 215 ? -16.423 6.056 14.742 1.00 96.50 215 THR A N 1
ATOM 1660 C CA . THR A 1 215 ? -17.889 6.020 14.863 1.00 96.50 215 THR A CA 1
ATOM 1661 C C . THR A 1 215 ? -18.497 5.035 13.869 1.00 96.50 215 THR A C 1
ATOM 1663 O O . THR A 1 215 ? -19.246 4.142 14.251 1.00 96.50 215 THR A O 1
ATOM 1666 N N . ARG A 1 216 ? -18.105 5.123 12.594 1.00 96.50 216 ARG A N 1
ATOM 1667 C CA . ARG A 1 216 ? -18.658 4.272 11.535 1.00 96.50 216 ARG A CA 1
ATOM 1668 C C . ARG A 1 216 ? -18.292 2.802 11.727 1.00 96.50 216 ARG A C 1
ATOM 1670 O O . ARG A 1 216 ? -19.125 1.935 11.491 1.00 96.50 216 ARG A O 1
ATOM 1677 N N . ILE A 1 217 ? -17.073 2.514 12.188 1.00 96.94 217 ILE A N 1
ATOM 1678 C CA . ILE A 1 217 ? -16.657 1.151 12.543 1.00 96.94 217 ILE A CA 1
ATOM 1679 C C . ILE A 1 217 ? -17.473 0.618 13.724 1.00 96.94 217 ILE A C 1
ATOM 1681 O O . ILE A 1 217 ? -17.970 -0.502 13.640 1.00 96.94 217 ILE A O 1
ATOM 1685 N N . ARG A 1 218 ? -17.642 1.402 14.797 1.00 97.25 218 ARG A N 1
ATOM 1686 C CA . ARG A 1 218 ? -18.459 1.015 15.957 1.00 97.25 218 ARG A CA 1
ATOM 1687 C C . ARG A 1 218 ? -19.878 0.638 15.529 1.00 97.25 218 ARG A C 1
ATOM 1689 O O . ARG A 1 218 ? -20.352 -0.443 15.881 1.00 97.25 218 ARG A O 1
ATOM 1696 N N . ASP A 1 219 ? -20.507 1.500 14.735 1.00 97.06 219 ASP A N 1
ATOM 1697 C CA . ASP A 1 219 ? -21.895 1.339 14.306 1.00 97.06 219 ASP A CA 1
ATOM 1698 C C . ASP A 1 219 ? -22.052 0.118 13.377 1.00 97.06 219 ASP A C 1
ATOM 1700 O O . ASP A 1 219 ? -22.922 -0.722 13.604 1.00 97.06 219 ASP A O 1
ATOM 1704 N N . LEU A 1 220 ? -21.157 -0.063 12.395 1.00 96.75 220 LEU A N 1
ATOM 1705 C CA . LEU A 1 220 ? -21.161 -1.236 11.501 1.00 96.75 220 LEU A CA 1
ATOM 1706 C C . LEU A 1 220 ? -20.853 -2.556 12.229 1.00 96.75 220 LEU A C 1
ATOM 1708 O O . LEU A 1 220 ? -21.289 -3.627 11.800 1.00 96.75 220 LEU A O 1
ATOM 1712 N N . CYS A 1 221 ? -20.094 -2.503 13.324 1.00 95.88 221 CYS A N 1
ATOM 1713 C CA . CYS A 1 221 ? -19.856 -3.660 14.182 1.00 95.88 221 CYS A CA 1
ATOM 1714 C C . CYS A 1 221 ? -21.061 -4.001 15.072 1.00 95.88 221 CYS A C 1
ATOM 1716 O O . CYS A 1 221 ? -21.100 -5.121 15.585 1.00 95.88 221 CYS A O 1
ATOM 1718 N N . GLY A 1 222 ? -22.020 -3.081 15.248 1.00 95.69 222 GLY A N 1
ATOM 1719 C CA . GLY A 1 222 ? -23.096 -3.201 16.236 1.00 95.69 222 GLY A CA 1
ATOM 1720 C C . GLY A 1 222 ? -22.583 -3.126 17.679 1.00 95.69 222 GLY A C 1
ATOM 1721 O O . GLY A 1 222 ? -23.117 -3.798 18.556 1.00 95.69 222 GLY A O 1
ATOM 1722 N N . SER A 1 223 ? -21.501 -2.378 17.908 1.00 95.94 223 SER A N 1
ATOM 1723 C CA . SER A 1 223 ? -20.800 -2.305 19.193 1.00 95.94 223 SER A CA 1
ATOM 1724 C C . SER A 1 223 ? -21.321 -1.170 20.077 1.00 95.94 223 SER A C 1
ATOM 1726 O O . SER A 1 223 ? -21.676 -0.100 19.582 1.00 95.94 223 SER A O 1
ATOM 1728 N N . SER A 1 224 ? -21.293 -1.374 21.396 1.00 94.62 224 SER A N 1
ATOM 1729 C CA . SER A 1 224 ? -21.569 -0.336 22.399 1.00 94.62 224 SER A CA 1
ATOM 1730 C C . SER A 1 224 ? -20.301 0.340 22.939 1.00 94.62 224 SER A C 1
ATOM 1732 O O . SER A 1 224 ? -20.368 1.022 23.959 1.00 94.62 224 SER A O 1
ATOM 1734 N N . SER A 1 225 ? -19.142 0.130 22.305 1.00 96.38 225 SER A N 1
ATOM 1735 C CA . SER A 1 225 ? -17.867 0.696 22.752 1.00 96.38 225 SER A CA 1
ATOM 1736 C C . SER A 1 225 ? -17.908 2.219 22.870 1.00 96.38 225 SER A C 1
ATOM 1738 O O . SER A 1 225 ? -18.268 2.930 21.927 1.00 96.38 225 SER A O 1
ATOM 1740 N N . GLU A 1 226 ? -17.446 2.723 24.010 1.00 96.44 226 GLU A N 1
ATOM 1741 C CA . GLU A 1 226 ? -17.218 4.150 24.221 1.00 96.44 226 GLU A CA 1
ATOM 1742 C C . GLU A 1 226 ? -16.012 4.643 23.409 1.00 96.44 226 GLU A C 1
ATOM 1744 O O . GLU A 1 226 ? -15.056 3.900 23.168 1.00 96.44 226 GLU A O 1
ATOM 1749 N N . LEU A 1 227 ? -16.044 5.912 22.997 1.00 95.94 227 LEU A N 1
ATOM 1750 C CA . LEU A 1 227 ? -14.902 6.574 22.366 1.00 95.94 227 LEU A CA 1
ATOM 1751 C C . LEU A 1 227 ? -14.062 7.256 23.450 1.00 95.94 227 LEU A C 1
ATOM 1753 O O . LEU A 1 227 ? -14.561 8.130 24.157 1.00 95.94 227 LEU A O 1
ATOM 1757 N N . VAL A 1 228 ? -12.788 6.878 23.564 1.00 95.50 228 VAL A N 1
ATOM 1758 C CA . VAL A 1 228 ? -11.838 7.457 24.526 1.00 95.50 228 VAL A CA 1
ATOM 1759 C C . VAL A 1 228 ? -10.733 8.212 23.803 1.00 95.50 228 VAL A C 1
ATOM 1761 O O . VAL A 1 228 ? -10.211 7.743 22.793 1.00 95.50 228 VAL A O 1
ATOM 1764 N N . TYR A 1 229 ? -10.349 9.368 24.341 1.00 93.75 229 TYR A N 1
ATOM 1765 C CA . TYR A 1 229 ? -9.372 10.257 23.717 1.00 93.75 229 TYR A CA 1
ATOM 1766 C C . TYR A 1 229 ? -8.008 10.156 24.405 1.00 93.75 229 TYR A C 1
ATOM 1768 O O . TYR A 1 229 ? -7.924 10.144 25.634 1.00 93.75 229 TYR A O 1
ATOM 1776 N N . LYS A 1 230 ? -6.929 10.083 23.619 1.00 90.88 230 LYS A N 1
ATOM 1777 C CA . LYS A 1 230 ? -5.538 10.084 24.113 1.00 90.88 230 LYS A CA 1
ATOM 1778 C C . LYS A 1 230 ? -4.701 11.155 23.405 1.00 90.88 230 LYS A C 1
ATOM 1780 O O . LYS A 1 230 ? -5.045 11.518 22.286 1.00 90.88 230 LYS A O 1
ATOM 1785 N N . PRO A 1 231 ? -3.598 11.652 23.993 1.00 85.75 231 PRO A N 1
ATOM 1786 C CA . PRO A 1 231 ? -2.724 12.628 23.330 1.00 85.75 231 PRO A CA 1
ATOM 1787 C C . PRO A 1 231 ? -2.195 12.121 21.979 1.00 85.75 231 PRO A C 1
ATOM 1789 O O . PRO A 1 231 ? -1.902 10.932 21.856 1.00 85.75 231 PRO A O 1
ATOM 1792 N N . LEU A 1 232 ? -2.064 13.000 20.974 1.00 76.62 232 LEU A N 1
ATOM 1793 C CA . LEU A 1 232 ? -1.479 12.620 19.681 1.00 76.62 232 LEU A CA 1
ATOM 1794 C C . LEU A 1 232 ? -0.029 12.135 19.858 1.00 76.62 232 LEU A C 1
ATOM 1796 O O . LEU A 1 232 ? 0.733 12.788 20.573 1.00 76.62 232 LEU A O 1
ATOM 1800 N N . PRO A 1 233 ? 0.373 11.038 19.192 1.00 72.12 233 PRO A N 1
ATOM 1801 C CA . PRO A 1 233 ? 1.776 10.658 19.093 1.00 72.12 233 PRO A CA 1
ATOM 1802 C C . PRO A 1 233 ? 2.613 11.747 18.407 1.00 72.12 233 PRO A C 1
ATOM 1804 O O . PRO A 1 233 ? 2.148 12.412 17.480 1.00 72.12 233 PRO A O 1
ATOM 1807 N N . GLU A 1 234 ? 3.862 11.888 18.846 1.00 62.25 234 GLU A N 1
ATOM 1808 C CA . GLU A 1 234 ? 4.884 12.695 18.174 1.00 62.25 234 GLU A CA 1
ATOM 1809 C C . GLU A 1 234 ? 5.132 12.097 16.767 1.00 62.25 234 GLU A C 1
ATOM 1811 O O . GLU A 1 234 ? 5.215 10.878 16.623 1.00 62.25 234 GLU A O 1
ATOM 1816 N N . ASP A 1 235 ? 5.176 12.933 15.723 1.00 61.03 235 ASP A N 1
ATOM 1817 C CA . ASP A 1 235 ? 5.399 12.564 14.306 1.00 61.03 235 ASP A CA 1
ATOM 1818 C C . ASP A 1 235 ? 4.256 11.873 13.522 1.00 61.03 235 ASP A C 1
ATOM 1820 O O . ASP A 1 235 ? 4.512 11.247 12.483 1.00 61.03 235 ASP A O 1
ATOM 1824 N N . ASP A 1 236 ? 2.987 11.984 13.939 1.00 64.12 236 ASP A N 1
ATOM 1825 C CA . ASP A 1 236 ? 1.868 11.538 13.089 1.00 64.12 236 ASP A CA 1
ATOM 1826 C C . ASP A 1 236 ? 1.553 12.598 12.002 1.00 64.12 236 ASP A C 1
ATOM 1828 O O . ASP A 1 236 ? 1.176 13.728 12.332 1.00 64.12 236 ASP A O 1
ATOM 1832 N N . PRO A 1 237 ? 1.696 12.282 10.699 1.00 64.31 237 PRO A N 1
ATOM 1833 C CA . PRO A 1 237 ? 1.478 13.249 9.630 1.00 64.31 237 PRO A CA 1
ATOM 1834 C C . PRO A 1 237 ? 0.040 13.764 9.629 1.00 64.31 237 PRO A C 1
ATOM 1836 O O . PRO A 1 237 ? -0.932 12.999 9.720 1.00 64.31 237 PRO A O 1
ATOM 1839 N N . LYS A 1 238 ? -0.092 15.083 9.481 1.00 68.50 238 LYS A N 1
ATOM 1840 C CA . LYS A 1 238 ? -1.376 15.777 9.642 1.00 68.50 238 LYS A CA 1
ATOM 1841 C C . LYS A 1 238 ? -2.339 15.504 8.488 1.00 68.50 238 LYS A C 1
ATOM 1843 O O . LYS A 1 238 ? -3.531 15.349 8.733 1.00 68.50 238 LYS A O 1
ATOM 1848 N N . GLN A 1 239 ? -1.835 15.391 7.256 1.00 76.19 239 GLN A N 1
ATOM 1849 C CA . GLN A 1 239 ? -2.669 15.164 6.075 1.00 76.19 239 GLN A CA 1
ATOM 1850 C C . GLN A 1 239 ? -1.918 14.420 4.963 1.00 76.19 239 GLN A C 1
ATOM 1852 O O . GLN A 1 239 ? -0.786 14.764 4.628 1.00 76.19 239 GLN A O 1
ATOM 1857 N N . ARG A 1 240 ? -2.564 13.409 4.362 1.00 82.31 240 ARG A N 1
ATOM 1858 C CA . ARG A 1 240 ? -2.074 12.709 3.163 1.00 82.31 240 ARG A CA 1
ATOM 1859 C C . ARG A 1 240 ? -3.215 12.353 2.225 1.00 82.31 240 ARG A C 1
ATOM 1861 O O . ARG A 1 240 ? -4.095 11.555 2.564 1.00 82.31 240 ARG A O 1
ATOM 1868 N N . ARG A 1 241 ? -3.140 12.898 1.019 1.00 91.38 241 ARG A N 1
ATOM 1869 C CA . ARG A 1 241 ? -4.122 12.744 -0.042 1.00 91.38 241 ARG A CA 1
ATOM 1870 C C . ARG A 1 241 ? -3.403 12.624 -1.390 1.00 91.38 241 ARG A C 1
ATOM 1872 O O . ARG A 1 241 ? -2.709 13.560 -1.794 1.00 91.38 241 ARG A O 1
ATOM 1879 N N . PRO A 1 242 ? -3.559 11.500 -2.102 1.00 95.25 242 PRO A N 1
ATOM 1880 C CA . PRO A 1 242 ? -2.927 11.317 -3.397 1.00 95.25 242 PRO A CA 1
ATOM 1881 C C . PRO A 1 242 ? -3.524 12.261 -4.439 1.00 95.25 242 PRO A C 1
ATOM 1883 O O . PRO A 1 242 ? -4.746 12.398 -4.533 1.00 95.25 242 PRO A O 1
ATOM 1886 N N . ASP A 1 243 ? -2.677 12.833 -5.293 1.00 97.12 243 ASP A N 1
ATOM 1887 C CA . ASP A 1 243 ? -3.130 13.263 -6.615 1.00 97.12 243 ASP A CA 1
ATOM 1888 C C . ASP A 1 243 ? -3.226 12.022 -7.515 1.00 97.12 243 ASP A C 1
ATOM 1890 O O . ASP A 1 243 ? -2.235 11.318 -7.721 1.00 97.12 243 ASP A O 1
ATOM 1894 N N . LEU A 1 244 ? -4.431 11.738 -8.017 1.00 97.62 244 LEU A N 1
ATOM 1895 C CA . LEU A 1 244 ? -4.740 10.573 -8.855 1.00 97.62 244 LEU A CA 1
ATOM 1896 C C . LEU A 1 244 ? -4.779 10.896 -10.356 1.00 97.62 244 LEU A C 1
ATOM 1898 O O . LEU A 1 244 ? -5.143 10.038 -11.162 1.00 97.62 244 LEU A O 1
ATOM 1902 N N . THR A 1 245 ? -4.411 12.115 -10.761 1.00 98.06 245 THR A N 1
ATOM 1903 C CA . THR A 1 245 ? -4.448 12.557 -12.166 1.00 98.06 245 THR A CA 1
ATOM 1904 C C . THR A 1 245 ? -3.660 11.620 -13.080 1.00 98.06 245 THR A C 1
ATOM 1906 O O . THR A 1 245 ? -4.141 11.230 -14.147 1.00 98.06 245 THR A O 1
ATOM 1909 N N . ARG A 1 246 ? -2.467 11.194 -12.648 1.00 98.06 246 ARG A N 1
ATOM 1910 C CA . ARG A 1 246 ? -1.623 10.275 -13.418 1.00 98.06 246 ARG A CA 1
ATOM 1911 C C . ARG A 1 246 ? -2.230 8.880 -13.521 1.00 98.06 246 ARG A C 1
ATOM 1913 O O . ARG A 1 246 ? -2.238 8.320 -14.613 1.00 98.06 246 ARG A O 1
ATOM 1920 N N . ALA A 1 247 ? -2.774 8.346 -12.428 1.00 98.12 247 ALA A N 1
ATOM 1921 C CA . ALA A 1 247 ? -3.416 7.035 -12.424 1.00 98.12 247 ALA A CA 1
ATOM 1922 C C . ALA A 1 247 ? -4.631 7.000 -13.368 1.00 98.12 247 ALA A C 1
ATOM 1924 O O . ALA A 1 247 ? -4.748 6.087 -14.186 1.00 98.12 247 ALA A O 1
ATOM 1925 N N . ARG A 1 248 ? -5.471 8.044 -13.357 1.00 98.12 248 ARG A N 1
ATOM 1926 C CA . ARG A 1 248 ? -6.596 8.169 -14.299 1.00 98.12 248 ARG A CA 1
ATOM 1927 C C . ARG A 1 248 ? -6.123 8.237 -15.747 1.00 98.12 248 ARG A C 1
ATOM 1929 O O . ARG A 1 248 ? -6.639 7.515 -16.591 1.00 98.12 248 ARG A O 1
ATOM 1936 N N . ARG A 1 249 ? -5.120 9.071 -16.036 1.00 97.94 249 ARG A N 1
ATOM 1937 C CA . ARG A 1 249 ? -4.622 9.281 -17.404 1.00 97.94 249 ARG A CA 1
ATOM 1938 C C . ARG A 1 249 ? -3.919 8.052 -17.982 1.00 97.94 249 ARG A C 1
ATOM 1940 O O . ARG A 1 249 ? -4.115 7.745 -19.149 1.00 97.94 249 ARG A O 1
ATOM 1947 N N . VAL A 1 250 ? -3.063 7.401 -17.196 1.00 97.88 250 VAL A N 1
ATOM 1948 C CA . VAL A 1 250 ? -2.192 6.313 -17.674 1.00 97.88 250 VAL A CA 1
ATOM 1949 C C . VAL A 1 250 ? -2.886 4.955 -17.583 1.00 97.88 250 VAL A C 1
ATOM 1951 O O . VAL A 1 250 ? -2.710 4.124 -18.466 1.00 97.88 250 VAL A O 1
ATOM 1954 N N . LEU A 1 251 ? -3.677 4.722 -16.532 1.00 97.62 251 LEU A N 1
ATOM 1955 C CA . LEU A 1 251 ? -4.281 3.415 -16.248 1.00 97.62 251 LEU A CA 1
ATOM 1956 C C . LEU A 1 251 ? -5.794 3.379 -16.507 1.00 97.62 251 LEU A C 1
ATOM 1958 O O . LEU A 1 251 ? -6.409 2.318 -16.386 1.00 97.62 251 LEU A O 1
ATOM 196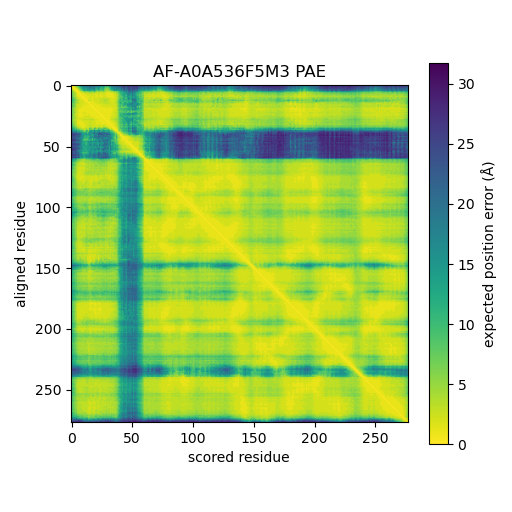2 N N . GLY A 1 252 ? -6.434 4.526 -16.770 1.00 97.75 252 GLY A N 1
ATOM 1963 C CA . GLY A 1 252 ? -7.899 4.620 -16.770 1.00 97.75 252 GLY A CA 1
ATOM 1964 C C . GLY A 1 252 ? -8.507 4.186 -15.431 1.00 97.75 252 GLY A C 1
ATOM 1965 O O . GLY A 1 252 ? -9.598 3.612 -15.408 1.00 97.75 252 GLY A O 1
ATOM 1966 N N . TRP A 1 253 ? -7.752 4.335 -14.337 1.00 98.06 253 TRP A N 1
ATOM 1967 C CA . TRP A 1 253 ? -8.060 3.762 -13.029 1.00 98.06 253 TRP A CA 1
ATOM 1968 C C . TRP A 1 253 ? -8.483 4.833 -12.026 1.00 98.06 253 TRP A C 1
ATOM 1970 O O . TRP A 1 253 ? -7.879 5.904 -11.949 1.00 98.06 253 TRP A O 1
ATOM 1980 N N . GLU A 1 254 ? -9.482 4.491 -11.219 1.00 96.38 254 GLU A N 1
ATOM 1981 C CA . GLU A 1 254 ? -9.868 5.181 -9.991 1.00 96.38 254 GLU A CA 1
ATOM 1982 C C . GLU A 1 254 ? -10.464 4.156 -9.010 1.00 96.38 254 GLU A C 1
ATOM 1984 O O . GLU A 1 254 ? -10.977 3.127 -9.470 1.00 96.38 254 GLU A O 1
ATOM 1989 N N . PRO A 1 255 ? -10.413 4.402 -7.688 1.00 96.50 255 PRO A N 1
ATOM 1990 C CA . PRO A 1 255 ? -11.052 3.520 -6.719 1.00 96.50 255 PRO A CA 1
ATOM 1991 C C . PRO A 1 255 ? -12.575 3.574 -6.865 1.00 96.50 255 PRO A C 1
ATOM 1993 O O . PRO A 1 255 ? -13.151 4.653 -6.995 1.00 96.50 255 PRO A O 1
ATOM 1996 N N . ARG A 1 256 ? -13.231 2.411 -6.832 1.00 96.62 256 ARG A N 1
ATOM 1997 C CA . ARG A 1 256 ? -14.689 2.293 -7.012 1.00 96.62 256 ARG A CA 1
ATOM 1998 C C . ARG A 1 256 ? -15.411 1.808 -5.764 1.00 96.62 256 ARG A C 1
ATOM 2000 O O . ARG A 1 256 ? -16.629 1.956 -5.667 1.00 96.62 256 ARG A O 1
ATOM 2007 N N . THR A 1 257 ? -14.697 1.210 -4.817 1.00 97.44 257 THR A N 1
ATOM 2008 C CA . THR A 1 257 ? -15.301 0.690 -3.592 1.00 97.44 257 THR A CA 1
ATOM 2009 C C . THR A 1 257 ? -15.476 1.815 -2.585 1.00 97.44 257 THR A C 1
ATOM 2011 O O . THR A 1 257 ? -14.508 2.448 -2.167 1.00 97.44 257 THR A O 1
ATOM 2014 N N . SER A 1 258 ? -16.715 2.041 -2.145 1.00 96.06 258 SER A N 1
ATOM 2015 C CA . SER A 1 258 ? -16.974 2.981 -1.056 1.00 96.06 258 SER A CA 1
ATOM 2016 C C . SER A 1 258 ? -16.344 2.489 0.249 1.00 96.06 258 SER A C 1
ATOM 2018 O O . SER A 1 258 ? -16.233 1.282 0.494 1.00 96.06 258 SER A O 1
ATOM 2020 N N . LEU A 1 259 ? -15.982 3.428 1.130 1.00 95.25 259 LEU A N 1
ATOM 2021 C CA . LEU A 1 259 ? -15.442 3.099 2.450 1.00 95.25 259 LEU A CA 1
ATOM 2022 C C . LEU A 1 259 ? -16.358 2.123 3.204 1.00 95.25 259 LEU A C 1
ATOM 2024 O O . LEU A 1 259 ? -15.882 1.154 3.783 1.00 95.25 259 LEU A O 1
ATOM 2028 N N . GLU A 1 260 ? -17.670 2.351 3.162 1.00 95.31 260 GLU A N 1
ATOM 2029 C CA . GLU A 1 260 ? -18.660 1.521 3.849 1.00 95.31 260 GLU A CA 1
ATOM 2030 C C . GLU A 1 260 ? -18.701 0.088 3.309 1.00 95.31 260 GLU A C 1
ATOM 2032 O O . GLU A 1 260 ? -18.599 -0.861 4.088 1.00 95.31 260 GLU A O 1
ATOM 2037 N N . ALA A 1 261 ? -18.745 -0.086 1.984 1.00 96.94 261 ALA A N 1
ATOM 2038 C CA . ALA A 1 261 ? -18.720 -1.412 1.368 1.00 96.94 261 ALA A CA 1
ATOM 2039 C C . ALA A 1 261 ? -17.423 -2.169 1.702 1.00 96.94 261 ALA A C 1
ATOM 2041 O O . ALA A 1 261 ? -17.456 -3.361 2.026 1.00 96.94 261 ALA A O 1
ATOM 2042 N N . GLY A 1 262 ? -16.282 -1.471 1.679 1.00 97.25 262 GLY A N 1
ATOM 2043 C CA . GLY A 1 262 ? -14.998 -2.042 2.078 1.00 97.25 262 GLY A CA 1
ATOM 2044 C C . GLY A 1 262 ? -14.957 -2.423 3.563 1.00 97.25 262 GLY A C 1
ATOM 2045 O O . GLY A 1 262 ? -14.440 -3.490 3.916 1.00 97.25 262 GLY A O 1
ATOM 2046 N N . LEU A 1 263 ? -15.517 -1.586 4.445 1.00 96.94 263 LEU A N 1
ATOM 2047 C CA . LEU A 1 263 ? -15.557 -1.830 5.891 1.00 96.94 263 LEU A CA 1
ATOM 2048 C C . LEU A 1 263 ? -16.423 -3.040 6.223 1.00 96.94 263 LEU A C 1
ATOM 2050 O O . LEU A 1 263 ? -15.963 -3.893 6.972 1.00 96.94 263 LEU A O 1
ATOM 2054 N N . VAL A 1 264 ? -17.607 -3.180 5.620 1.00 97.44 264 VAL A N 1
ATOM 2055 C CA . VAL A 1 264 ? -18.489 -4.344 5.828 1.00 97.44 264 VAL A CA 1
ATOM 2056 C C . VAL A 1 264 ? -17.756 -5.658 5.536 1.00 97.44 264 VAL A C 1
ATOM 2058 O O . VAL A 1 264 ? -17.751 -6.569 6.368 1.00 97.44 264 VAL A O 1
ATOM 2061 N N . ARG A 1 265 ? -17.060 -5.746 4.395 1.00 97.25 265 ARG A N 1
ATOM 2062 C CA . ARG A 1 265 ? -16.268 -6.936 4.027 1.00 97.25 265 ARG A CA 1
ATOM 2063 C C . ARG A 1 265 ? -15.100 -7.173 4.988 1.00 97.25 265 ARG A C 1
ATOM 2065 O O . ARG A 1 265 ? -14.797 -8.311 5.339 1.00 97.25 265 ARG A O 1
ATOM 2072 N N . THR A 1 266 ? -14.447 -6.098 5.427 1.00 96.25 266 THR A N 1
ATOM 2073 C CA . THR A 1 266 ? -13.320 -6.173 6.368 1.00 96.25 266 THR A CA 1
ATOM 2074 C C . THR A 1 266 ? -13.779 -6.633 7.754 1.00 96.25 266 THR A C 1
ATOM 2076 O O . THR A 1 266 ? -13.154 -7.514 8.338 1.00 96.25 266 THR A O 1
ATOM 2079 N N . ILE A 1 267 ? -14.898 -6.106 8.258 1.00 95.69 267 ILE A N 1
ATOM 2080 C CA . ILE A 1 267 ? -15.517 -6.494 9.533 1.00 95.69 267 ILE A CA 1
ATOM 2081 C C . ILE A 1 267 ? -15.879 -7.977 9.518 1.00 95.69 267 ILE A C 1
ATOM 2083 O O . ILE A 1 267 ? -15.545 -8.684 10.466 1.00 95.69 267 ILE A O 1
ATOM 2087 N N . ALA A 1 268 ? -16.509 -8.461 8.442 1.00 95.06 268 ALA A N 1
ATOM 2088 C CA . ALA A 1 268 ? -16.865 -9.872 8.305 1.00 95.06 268 ALA A CA 1
ATOM 2089 C C . ALA A 1 268 ? -15.636 -10.787 8.449 1.00 95.06 268 ALA A C 1
ATOM 2091 O O . ALA A 1 268 ? -15.667 -11.741 9.223 1.00 95.06 268 ALA A O 1
ATOM 2092 N N . TYR A 1 269 ? -14.525 -10.438 7.788 1.00 93.31 269 TYR A N 1
ATOM 2093 C CA . TYR A 1 269 ? -13.261 -11.165 7.919 1.00 93.31 269 TYR A CA 1
ATOM 2094 C C . TYR A 1 269 ? -12.701 -11.132 9.351 1.00 93.31 269 TYR A C 1
ATOM 2096 O O . TYR A 1 269 ? -12.264 -12.155 9.875 1.00 93.31 269 TYR A O 1
ATOM 2104 N N . PHE A 1 270 ? -12.692 -9.966 10.004 1.00 91.62 270 PHE A N 1
ATOM 2105 C CA . PHE A 1 270 ? -12.173 -9.848 11.372 1.00 91.62 270 PHE A CA 1
ATOM 2106 C C . PHE A 1 270 ? -13.037 -10.610 12.385 1.00 91.62 270 PHE A C 1
ATOM 2108 O O . PHE A 1 270 ? -12.486 -11.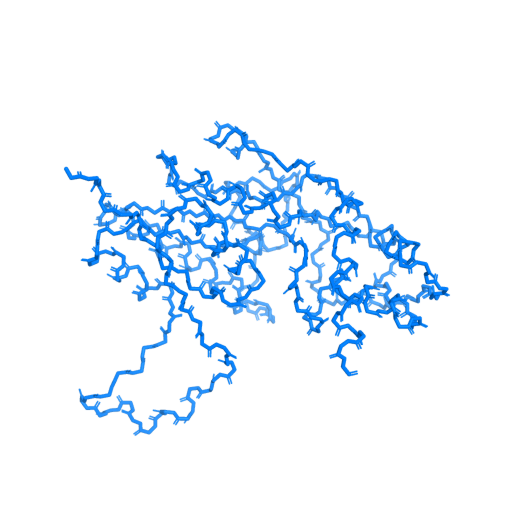232 13.292 1.00 91.62 270 PHE A O 1
ATOM 2115 N N . ARG A 1 271 ? -14.364 -10.605 12.213 1.00 92.19 271 ARG A N 1
ATOM 2116 C CA . ARG A 1 271 ? -15.305 -11.341 13.066 1.00 92.19 271 ARG A CA 1
ATOM 2117 C C . ARG A 1 271 ? -15.037 -12.847 13.008 1.00 92.19 271 ARG A C 1
ATOM 2119 O O . ARG A 1 271 ? -14.839 -13.450 14.056 1.00 92.19 271 ARG A O 1
ATOM 2126 N N . ASP A 1 272 ? -14.919 -13.410 11.807 1.00 89.69 272 ASP A N 1
ATOM 2127 C CA . ASP A 1 272 ? -14.597 -14.830 11.590 1.00 89.69 272 ASP A CA 1
ATOM 2128 C C . ASP A 1 272 ? -13.249 -15.242 12.223 1.00 89.69 272 ASP A C 1
ATOM 2130 O O . ASP A 1 272 ? -13.107 -16.285 12.868 1.00 89.69 272 ASP A O 1
ATOM 2134 N N . ARG A 1 273 ? -12.241 -14.367 12.122 1.00 84.69 273 ARG A N 1
ATOM 2135 C CA . ARG A 1 273 ? -10.914 -14.600 12.716 1.00 84.69 273 ARG A CA 1
ATOM 2136 C C . ARG A 1 273 ? -10.894 -14.521 14.241 1.00 84.69 273 ARG A C 1
ATOM 2138 O O . ARG A 1 273 ? -9.995 -15.106 14.844 1.00 84.69 273 ARG A O 1
ATOM 2145 N N . LEU A 1 274 ? -11.817 -13.779 14.850 1.00 82.69 274 LEU A N 1
ATOM 2146 C CA . LEU A 1 274 ? -11.947 -13.685 16.305 1.00 82.69 274 LEU A CA 1
ATOM 2147 C C . LEU A 1 274 ? -12.751 -14.850 16.891 1.00 82.69 274 LEU A C 1
ATOM 2149 O O . LEU A 1 274 ? -12.456 -15.248 18.012 1.00 82.69 274 LEU A O 1
ATOM 2153 N N . THR A 1 275 ? -13.710 -15.414 16.150 1.00 77.06 275 THR A N 1
ATOM 2154 C CA . THR A 1 275 ? -14.482 -16.594 16.583 1.00 77.06 275 THR A CA 1
ATOM 2155 C C . THR A 1 275 ? -13.710 -17.904 16.448 1.00 77.06 275 THR A C 1
ATOM 2157 O O . THR A 1 275 ? -13.987 -18.853 17.169 1.00 77.06 275 THR A O 1
ATOM 2160 N N . THR A 1 276 ? -12.733 -17.967 15.541 1.00 59.03 276 THR A N 1
ATOM 2161 C CA . THR A 1 276 ? -11.942 -19.180 15.254 1.00 59.03 276 THR A CA 1
ATOM 2162 C C . THR A 1 276 ? -10.668 -19.276 16.117 1.00 59.03 276 THR A C 1
ATOM 2164 O O . THR A 1 276 ? -9.631 -19.759 15.655 1.00 59.03 276 THR A O 1
ATOM 2167 N N . ARG A 1 277 ? -10.705 -18.764 17.353 1.00 48.00 277 ARG A N 1
ATOM 2168 C CA . ARG A 1 277 ? -9.596 -18.805 18.320 1.00 48.00 277 ARG A CA 1
ATOM 2169 C C . ARG A 1 277 ? -9.987 -19.497 19.611 1.00 48.00 277 ARG A C 1
ATOM 2171 O O . ARG A 1 277 ? -11.125 -19.270 20.065 1.00 48.00 277 ARG A O 1
#

Sequence (277 aa):
MPLPPRRAVVTGGAGFLGSHLCERLLADGWRVVCVDNLVTGAAKNVAHLRDHKSFESIQHGTHNMLGLARAKKALFLLASTSEVYGDPQVNPQPETYWGNVNPLGPRAVYDEAKRAAEAFTMAYHRTHGMTTRIIRIFNTFGPRMRVNDGRAVPNFLLQALKNEPITVYGDGSQTRSLCYVDDLIEGVVRLLEVDFTDPINLGTADEISMLQLATRIRDLCGSSSELVYKPLPEDDPKQRRPDLTRARRVLGWEPRTSLEAGLVRTIAYFRDRLTTR